Protein AF-A0ABD2R4V3-F1 (afdb_monomer_lite)

Organism: NCBI:txid62892

Sequence (200 aa):
MDILRLDFKSGLEALLKANPIRAIFLGVRIGDPTAVGQEQFSPSSPGWPPFMRVNPILDWSYRDVWAFLLVCKVRYCSLYDQGYTSIGSIHDTVPNALLCIRNDNNSEQKFRPAYLLADGRLERSGRVKRFSAPVCGKLSSVCNGLKIEDLNSNNMLTTSIIAVGDEILNRGGYFGILTNMPLHIHKVWHSRGQVGVCVM

pLDDT: mean 70.71, std 27.34, range [25.25, 98.19]

Structure (mmCIF, N/CA/C/O backbone):
data_AF-A0ABD2R4V3-F1
#
_entry.id   AF-A0ABD2R4V3-F1
#
loop_
_atom_site.group_PDB
_atom_site.id
_atom_site.type_symbol
_atom_site.label_atom_id
_atom_site.label_alt_id
_atom_site.label_comp_id
_atom_site.label_asym_id
_atom_site.label_entity_id
_atom_site.label_seq_id
_atom_site.pdbx_PDB_ins_code
_atom_site.Cartn_x
_atom_site.Cartn_y
_atom_site.Cartn_z
_atom_site.occupancy
_atom_site.B_iso_or_equiv
_atom_site.auth_seq_id
_atom_site.auth_comp_id
_atom_site.auth_asym_id
_atom_site.auth_at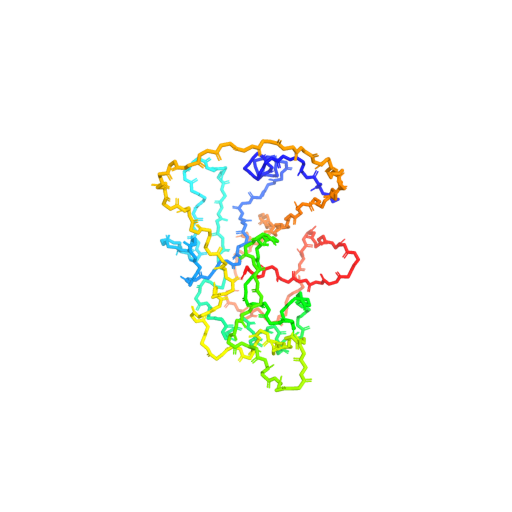om_id
_atom_site.pdbx_PDB_model_num
ATOM 1 N N . MET A 1 1 ? -19.107 13.181 1.761 1.00 45.84 1 MET A N 1
ATOM 2 C CA . MET A 1 1 ? -17.690 12.804 1.798 1.00 45.84 1 MET A CA 1
ATOM 3 C C . MET A 1 1 ? -17.201 13.545 3.002 1.00 45.84 1 MET A C 1
ATOM 5 O O . MET A 1 1 ? -17.263 14.769 2.969 1.00 45.84 1 MET A O 1
ATOM 9 N N . ASP A 1 2 ? -16.860 12.845 4.075 1.00 53.41 2 ASP A N 1
ATOM 10 C CA . ASP A 1 2 ? -16.468 13.532 5.301 1.00 53.41 2 ASP A CA 1
ATOM 11 C C . ASP A 1 2 ? -14.987 13.866 5.176 1.00 53.41 2 ASP A C 1
ATOM 13 O O . ASP A 1 2 ? -14.115 13.012 5.318 1.00 53.41 2 ASP A O 1
ATOM 17 N N . ILE A 1 3 ? -14.706 15.108 4.787 1.00 63.41 3 ILE A N 1
ATOM 18 C CA . ILE A 1 3 ? -13.341 15.619 4.715 1.00 63.41 3 ILE A CA 1
ATOM 19 C C . ILE A 1 3 ? -12.990 16.123 6.110 1.00 63.41 3 ILE A C 1
ATOM 21 O O . ILE A 1 3 ? -13.366 17.229 6.499 1.00 63.41 3 ILE A O 1
ATOM 25 N N . LEU A 1 4 ? -12.271 15.300 6.866 1.00 65.00 4 LEU A N 1
ATOM 26 C CA . LEU A 1 4 ? -11.752 15.684 8.172 1.00 65.00 4 LEU A CA 1
ATOM 27 C C . LEU A 1 4 ? -10.465 16.486 7.975 1.00 65.00 4 LEU A C 1
ATOM 29 O O . LEU A 1 4 ? -9.458 15.963 7.509 1.00 65.00 4 LEU A O 1
ATOM 33 N N . ARG A 1 5 ? -10.504 17.776 8.323 1.00 77.31 5 ARG A N 1
ATOM 34 C CA . ARG A 1 5 ? -9.351 18.694 8.264 1.00 77.31 5 ARG A CA 1
ATOM 35 C C . ARG A 1 5 ? -8.543 18.692 9.567 1.00 77.31 5 ARG A C 1
ATOM 37 O O . ARG A 1 5 ? -8.135 19.743 10.049 1.00 77.31 5 ARG A O 1
ATOM 44 N N . LEU A 1 6 ? -8.386 17.519 10.165 1.00 78.94 6 LEU A N 1
ATOM 45 C CA . LEU A 1 6 ? -7.649 17.311 11.410 1.00 78.94 6 LEU A CA 1
ATOM 46 C C . LEU A 1 6 ? -6.356 16.546 11.116 1.00 78.94 6 LEU A C 1
ATOM 48 O O . LEU A 1 6 ? -6.215 15.954 10.043 1.00 78.94 6 LEU A O 1
ATOM 52 N N . ASP A 1 7 ? -5.422 16.529 12.068 1.00 86.75 7 ASP A N 1
ATOM 53 C CA . ASP A 1 7 ? -4.325 15.566 12.010 1.00 86.75 7 ASP A CA 1
ATOM 54 C C . ASP A 1 7 ? -4.881 14.134 12.026 1.00 86.75 7 ASP A C 1
ATOM 56 O O . ASP A 1 7 ? -6.017 13.885 12.438 1.00 86.75 7 ASP A O 1
ATOM 60 N N . PHE A 1 8 ? -4.085 13.176 11.557 1.00 82.44 8 PHE A N 1
ATOM 61 C CA . PHE A 1 8 ? -4.568 11.818 11.329 1.00 82.44 8 PHE A CA 1
ATOM 62 C C . PHE A 1 8 ? -5.143 11.156 12.592 1.00 82.44 8 PHE A C 1
ATOM 64 O O . PHE A 1 8 ? -6.155 10.461 12.500 1.00 82.44 8 PHE A O 1
ATOM 71 N N . LYS A 1 9 ? -4.556 11.403 13.771 1.00 87.12 9 LYS A N 1
ATOM 72 C CA . LYS A 1 9 ? -5.049 10.826 15.025 1.00 87.12 9 LYS A CA 1
ATOM 73 C C . LYS A 1 9 ? -6.374 11.467 15.428 1.00 87.12 9 LYS A C 1
ATOM 75 O O . LYS A 1 9 ? -7.349 10.744 15.620 1.00 87.12 9 LYS A O 1
ATOM 80 N N . SER A 1 10 ? -6.436 12.796 15.490 1.00 88.50 10 SER A N 1
ATOM 81 C CA . SER A 1 10 ? -7.666 13.514 15.858 1.00 88.50 10 SER A CA 1
ATOM 82 C C . SER A 1 10 ? -8.801 13.264 14.857 1.00 88.50 10 SER A C 1
ATOM 84 O O . SER A 1 10 ? -9.965 13.135 15.235 1.00 88.50 10 SER A O 1
ATOM 86 N N . GLY A 1 11 ? -8.475 13.143 13.568 1.00 88.56 11 GLY A N 1
ATOM 87 C CA . GLY A 1 11 ? -9.420 12.759 12.521 1.00 88.56 11 GLY A CA 1
ATOM 88 C C . GLY A 1 11 ? -9.962 11.347 12.728 1.00 88.56 11 GLY A C 1
ATOM 89 O O . GLY A 1 11 ? -11.171 11.134 12.664 1.00 88.56 11 GLY A O 1
ATOM 90 N N . LEU A 1 12 ? -9.095 10.383 13.041 1.00 87.19 12 LEU A N 1
ATOM 91 C CA . LEU A 1 12 ? -9.525 9.020 13.338 1.00 87.19 12 LEU A CA 1
ATOM 92 C C . LEU A 1 12 ? -10.404 8.958 14.595 1.00 87.19 12 LEU A C 1
ATOM 94 O O . LEU A 1 12 ? -11.433 8.288 14.588 1.00 87.19 12 LEU A O 1
ATOM 98 N N . GLU A 1 13 ? -10.049 9.693 15.649 1.00 90.44 13 GLU A N 1
ATOM 99 C CA . GLU A 1 13 ? -10.867 9.819 16.862 1.00 90.44 13 GLU A CA 1
ATOM 100 C C . GLU A 1 13 ? -12.257 10.391 16.550 1.00 90.44 13 GLU A C 1
ATOM 102 O O . GLU A 1 13 ? -13.268 9.834 16.981 1.00 90.44 13 GLU A O 1
ATOM 107 N N . ALA A 1 14 ? -12.329 11.460 15.750 1.00 88.81 14 ALA A N 1
ATOM 108 C CA . ALA A 1 14 ? -13.594 12.050 15.321 1.00 88.81 14 ALA A CA 1
ATOM 109 C C . ALA A 1 14 ? -14.438 11.067 14.490 1.00 88.81 14 ALA A C 1
ATOM 111 O O . ALA A 1 14 ? -15.646 10.958 14.712 1.00 88.81 14 ALA A O 1
ATOM 112 N N . LEU A 1 15 ? -13.810 10.316 13.578 1.00 86.50 15 LEU A N 1
ATOM 113 C CA . LEU A 1 15 ? -14.473 9.313 12.743 1.00 86.50 15 LEU A CA 1
ATOM 114 C C . LEU A 1 15 ? -15.098 8.192 13.585 1.00 86.50 15 LEU A C 1
ATOM 116 O O . LEU A 1 15 ? -16.262 7.847 13.373 1.00 86.50 15 LEU A O 1
ATOM 120 N N . LEU A 1 16 ? -14.338 7.652 14.541 1.00 86.94 16 LEU A N 1
ATOM 121 C CA . LEU A 1 16 ? -14.775 6.576 15.435 1.00 86.94 16 LEU A CA 1
ATOM 122 C C . LEU A 1 16 ? -15.813 7.050 16.458 1.00 86.94 16 LEU A C 1
ATOM 124 O O . LEU A 1 16 ? -16.652 6.269 16.890 1.00 86.94 16 LEU A O 1
ATOM 128 N N . LYS A 1 17 ? -15.796 8.330 16.842 1.00 88.44 17 LYS A N 1
ATOM 129 C CA . LYS A 1 17 ? -16.836 8.909 17.703 1.00 88.44 17 LYS A CA 1
ATOM 130 C C . LYS A 1 17 ? -18.151 9.120 16.953 1.00 88.44 17 LYS A C 1
ATOM 132 O O . LYS A 1 17 ? -19.219 8.958 17.534 1.00 88.44 17 LYS A O 1
ATOM 137 N N . ALA A 1 18 ? -18.077 9.510 15.682 1.00 88.81 18 ALA A N 1
ATOM 138 C CA . ALA A 1 18 ? -19.249 9.799 14.861 1.00 88.81 18 ALA A CA 1
ATOM 139 C C . ALA A 1 18 ? -19.946 8.540 14.317 1.00 88.81 18 ALA A C 1
ATOM 141 O O . ALA A 1 18 ? -21.102 8.618 13.909 1.00 88.81 18 ALA A O 1
ATOM 142 N N . ASN A 1 19 ? -19.262 7.392 14.293 1.00 83.25 19 ASN A N 1
ATOM 143 C CA . ASN A 1 19 ? -19.757 6.163 13.675 1.00 83.25 19 ASN A CA 1
ATOM 144 C C . ASN A 1 19 ? -19.468 4.947 14.568 1.00 83.25 19 ASN A C 1
ATOM 146 O O . ASN A 1 19 ? -18.391 4.883 15.154 1.00 83.25 19 ASN A O 1
ATOM 150 N N . PRO A 1 20 ? -20.348 3.931 14.622 1.00 85.06 20 PRO A N 1
ATOM 151 C CA . PRO A 1 20 ? -20.142 2.714 15.413 1.00 85.06 20 PRO A CA 1
ATOM 152 C C . PRO A 1 20 ? -19.151 1.742 14.738 1.00 85.06 20 PRO A C 1
ATOM 154 O O . PRO A 1 20 ? -19.457 0.581 14.486 1.00 85.06 20 PRO A O 1
ATOM 157 N N . ILE A 1 21 ? -17.958 2.222 14.397 1.00 87.06 21 ILE A N 1
ATOM 158 C CA . ILE A 1 21 ? -16.917 1.431 13.736 1.00 87.06 21 ILE A CA 1
ATOM 159 C C . ILE A 1 21 ? -16.209 0.573 14.785 1.00 87.06 21 ILE A C 1
ATOM 161 O O . ILE A 1 21 ? -15.670 1.092 15.763 1.00 87.06 21 ILE A O 1
ATOM 165 N N . ARG A 1 22 ? -16.168 -0.744 14.562 1.00 87.06 22 ARG A N 1
ATOM 166 C CA . ARG A 1 22 ? -15.442 -1.690 15.430 1.00 87.06 22 ARG A CA 1
ATOM 167 C C . ARG A 1 22 ? -14.110 -2.127 14.849 1.00 87.06 22 ARG A C 1
ATOM 169 O O . ARG A 1 22 ? -13.174 -2.394 15.602 1.00 87.06 22 ARG A O 1
ATOM 176 N N . ALA A 1 23 ? -14.032 -2.201 13.525 1.00 89.38 23 ALA A N 1
ATOM 177 C CA . ALA A 1 23 ? -12.878 -2.720 12.818 1.00 89.38 23 ALA A CA 1
ATOM 178 C C . ALA A 1 23 ? -12.523 -1.856 11.605 1.00 89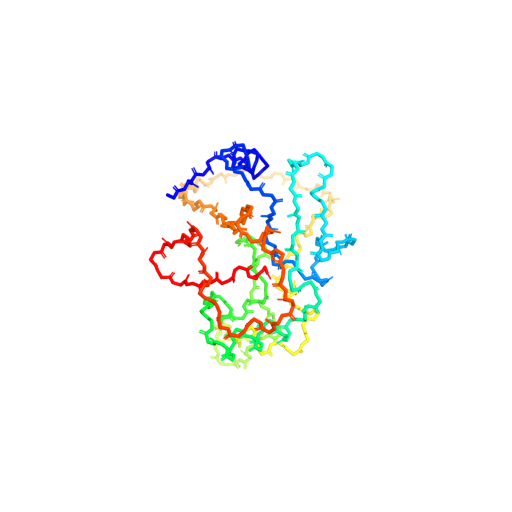.38 23 ALA A C 1
ATOM 180 O O . ALA A 1 23 ? -13.392 -1.302 10.925 1.00 89.38 23 ALA A O 1
ATOM 181 N N . ILE A 1 24 ? -11.225 -1.772 11.331 1.00 89.12 24 ILE A N 1
ATOM 182 C CA . ILE A 1 24 ? -10.664 -1.078 10.177 1.00 89.12 24 ILE A CA 1
ATOM 183 C C . ILE A 1 24 ? -9.771 -2.053 9.419 1.00 89.12 24 ILE A C 1
ATOM 185 O O . ILE A 1 24 ? -8.861 -2.654 9.997 1.00 89.12 24 ILE A O 1
ATOM 189 N N . PHE A 1 25 ? -10.024 -2.179 8.117 1.00 90.62 25 PHE A N 1
ATOM 190 C CA . PHE A 1 25 ? -9.182 -2.959 7.219 1.00 90.62 25 PHE A CA 1
ATOM 191 C C . PHE A 1 25 ? -7.958 -2.143 6.820 1.00 90.62 25 PHE A C 1
ATOM 193 O O . PHE A 1 25 ? -8.082 -1.002 6.372 1.00 90.62 25 PHE A O 1
ATOM 200 N N . LEU A 1 26 ? -6.779 -2.738 6.964 1.00 88.88 26 LEU A N 1
ATOM 201 C CA . LEU A 1 26 ? -5.506 -2.125 6.618 1.00 88.88 26 LEU A CA 1
ATOM 202 C C . LEU A 1 26 ? -4.785 -2.984 5.578 1.00 88.88 26 LEU A C 1
ATOM 204 O O . LEU A 1 26 ? -4.724 -4.206 5.684 1.00 88.88 26 LEU A O 1
ATOM 208 N N . GLY A 1 27 ? -4.217 -2.325 4.571 1.00 89.25 27 GLY A N 1
ATOM 209 C CA . GLY A 1 27 ? -3.442 -2.965 3.507 1.00 89.25 27 GLY A CA 1
ATOM 210 C C . GLY A 1 27 ? -1.971 -3.186 3.864 1.00 89.25 27 GLY A C 1
ATOM 211 O O . GLY A 1 27 ? -1.129 -3.033 2.988 1.00 89.25 27 GLY A O 1
ATOM 212 N N . VAL A 1 28 ? -1.655 -3.459 5.135 1.00 91.25 28 VAL A N 1
ATOM 213 C CA . VAL A 1 28 ? -0.277 -3.703 5.596 1.00 91.25 28 VAL A CA 1
ATOM 214 C C . VAL A 1 28 ? 0.120 -5.148 5.295 1.00 91.25 28 VAL A C 1
ATOM 216 O O . VAL A 1 28 ? -0.661 -6.069 5.537 1.00 91.25 28 VAL A O 1
ATOM 219 N N . ARG A 1 29 ? 1.346 -5.343 4.808 1.00 94.62 29 ARG A N 1
ATOM 220 C CA . ARG A 1 29 ? 1.978 -6.646 4.553 1.00 94.62 29 ARG A CA 1
ATOM 221 C C . ARG A 1 29 ? 3.177 -6.843 5.471 1.00 94.62 29 ARG A C 1
ATOM 223 O O . ARG A 1 29 ? 3.796 -5.878 5.901 1.00 94.62 29 ARG A O 1
ATOM 230 N N . ILE A 1 30 ? 3.576 -8.085 5.726 1.00 91.62 30 ILE A N 1
ATOM 231 C CA . ILE A 1 30 ? 4.664 -8.423 6.660 1.00 91.62 30 ILE A CA 1
ATOM 232 C C . ILE A 1 30 ? 6.026 -7.832 6.259 1.00 91.62 30 ILE A C 1
ATOM 234 O O . ILE A 1 30 ? 6.891 -7.634 7.107 1.00 91.62 30 ILE A O 1
ATOM 238 N N . GLY A 1 31 ? 6.211 -7.521 4.972 1.00 86.56 31 GLY A N 1
ATOM 239 C CA . GLY A 1 31 ? 7.401 -6.839 4.458 1.00 86.56 31 GLY A CA 1
ATOM 240 C C . GLY A 1 31 ? 7.435 -5.326 4.710 1.00 86.56 31 GLY A C 1
ATOM 241 O O . GLY A 1 31 ? 8.457 -4.695 4.436 1.00 86.56 31 GLY A O 1
ATOM 242 N N . ASP A 1 32 ? 6.352 -4.728 5.215 1.00 90.94 32 ASP A N 1
ATOM 243 C CA . ASP A 1 32 ? 6.276 -3.288 5.443 1.00 90.94 32 ASP A CA 1
ATOM 244 C C . ASP A 1 32 ? 6.993 -2.866 6.735 1.00 90.94 32 ASP A C 1
ATOM 246 O O . ASP A 1 32 ? 6.919 -3.564 7.750 1.00 90.94 32 ASP A O 1
ATOM 250 N N . PRO A 1 33 ? 7.612 -1.666 6.774 1.00 87.75 33 PRO A N 1
ATOM 251 C CA . PRO A 1 33 ? 8.308 -1.179 7.969 1.00 87.75 33 PRO A CA 1
ATOM 252 C C . PRO A 1 33 ? 7.440 -1.112 9.233 1.00 87.75 33 PRO A C 1
ATOM 254 O O . PRO A 1 33 ? 7.958 -1.190 10.342 1.00 87.75 33 PRO A O 1
ATOM 257 N N . THR A 1 34 ? 6.126 -0.936 9.077 1.00 84.38 34 THR A N 1
ATOM 258 C CA . THR A 1 34 ? 5.169 -0.789 10.183 1.00 84.38 34 THR A CA 1
ATOM 259 C C . THR A 1 34 ? 4.541 -2.112 10.620 1.00 84.38 34 THR A C 1
ATOM 261 O O . THR A 1 34 ? 3.801 -2.122 11.602 1.00 84.38 34 THR A O 1
ATOM 264 N N . ALA A 1 35 ? 4.813 -3.218 9.923 1.00 86.00 35 ALA A N 1
ATOM 265 C CA . ALA A 1 35 ? 4.182 -4.514 10.169 1.00 86.00 35 ALA A CA 1
ATOM 266 C C . ALA A 1 35 ? 4.823 -5.316 11.308 1.00 86.00 35 ALA A C 1
ATOM 268 O O . ALA A 1 35 ? 4.276 -6.336 11.722 1.00 86.00 35 ALA A O 1
ATOM 269 N N . VAL A 1 36 ? 5.976 -4.876 11.824 1.00 85.81 36 VAL A N 1
ATOM 270 C CA . VAL A 1 36 ? 6.706 -5.585 12.882 1.00 85.81 36 VAL A CA 1
ATOM 271 C C . VAL A 1 36 ? 5.804 -5.783 14.104 1.00 85.81 36 VAL A C 1
ATOM 273 O O . VAL A 1 36 ? 5.336 -4.818 14.705 1.00 85.81 36 VAL A O 1
ATOM 276 N N . GLY A 1 37 ? 5.568 -7.047 14.464 1.00 85.31 37 GLY A N 1
ATOM 277 C CA . GLY A 1 37 ? 4.718 -7.427 15.595 1.00 85.31 37 GLY A CA 1
ATOM 278 C C . GLY A 1 37 ? 3.213 -7.277 15.351 1.00 85.31 37 GLY A C 1
ATOM 279 O O . GLY A 1 37 ? 2.442 -7.392 16.301 1.00 85.31 37 GLY A O 1
ATOM 280 N N . GLN A 1 38 ? 2.775 -7.006 14.117 1.00 89.44 38 GLN A N 1
ATOM 281 C CA . GLN A 1 38 ? 1.356 -7.034 13.775 1.00 89.44 38 GLN A CA 1
ATOM 282 C C . GLN A 1 38 ? 0.885 -8.456 13.470 1.00 89.44 38 GLN A C 1
ATOM 284 O O . GLN A 1 38 ? 1.573 -9.232 12.813 1.00 89.44 38 GLN A O 1
ATOM 289 N N . GLU A 1 39 ? -0.335 -8.754 13.905 1.00 93.62 39 GLU A N 1
ATOM 290 C CA . GLU A 1 39 ? -1.070 -9.971 13.562 1.00 93.62 39 GLU A CA 1
ATOM 291 C C . GLU A 1 39 ? -2.196 -9.655 12.569 1.00 93.62 39 GLU A C 1
ATOM 293 O O . GLU A 1 39 ? -2.511 -8.487 12.299 1.00 93.62 39 GLU A O 1
ATOM 298 N N . GLN A 1 40 ? -2.831 -10.699 12.029 1.00 93.50 40 GLN A N 1
ATOM 299 C CA . GLN A 1 40 ? -3.962 -10.553 11.108 1.00 93.50 40 GLN A CA 1
ATOM 300 C C . GLN A 1 40 ? -5.131 -9.794 11.753 1.00 93.50 40 GLN A C 1
ATOM 302 O O . GLN A 1 40 ? -5.806 -9.012 11.083 1.00 93.50 40 GLN A O 1
ATOM 307 N N . PHE A 1 41 ? -5.312 -9.973 13.063 1.00 93.81 41 PHE A N 1
ATOM 308 C CA . PHE A 1 41 ? -6.225 -9.208 13.902 1.00 93.81 41 PHE A CA 1
ATOM 309 C C . PHE A 1 41 ? -5.441 -8.658 15.083 1.00 93.81 41 PHE A C 1
ATOM 311 O O . PHE A 1 41 ? -4.819 -9.417 15.816 1.00 93.81 41 PHE A O 1
ATOM 318 N N . SER A 1 42 ? -5.441 -7.343 15.281 1.00 90.94 42 SER A N 1
ATOM 319 C CA . SER A 1 42 ? -4.775 -6.755 16.446 1.00 90.94 42 SER A CA 1
ATOM 320 C C . SER A 1 42 ? -5.485 -5.493 16.926 1.00 90.94 42 SER A C 1
ATOM 322 O O . SER A 1 42 ? -5.986 -4.725 16.104 1.00 90.94 42 SER A O 1
ATOM 324 N N . PRO A 1 43 ? -5.535 -5.227 18.242 1.00 92.19 43 PRO A N 1
ATOM 325 C CA . PRO A 1 43 ? -6.073 -3.969 18.743 1.00 92.19 43 PRO A CA 1
ATOM 326 C C . PRO A 1 43 ? -5.209 -2.794 18.274 1.00 92.19 43 PRO A C 1
ATOM 328 O O . PRO A 1 43 ? -4.007 -2.947 18.040 1.00 92.19 43 PRO A O 1
ATOM 331 N N . SER A 1 44 ? -5.800 -1.606 18.168 1.00 90.69 44 SER A N 1
ATOM 332 C CA . SER A 1 44 ? -5.041 -0.372 17.969 1.00 90.69 44 SER A CA 1
ATOM 333 C C . SER A 1 44 ? -3.953 -0.188 19.041 1.00 90.69 44 SER A C 1
ATOM 335 O O . SER A 1 44 ? -4.030 -0.715 20.151 1.00 90.69 44 SER A O 1
ATOM 337 N N . SER A 1 45 ? -2.878 0.519 18.683 1.00 88.75 45 SER A N 1
ATOM 338 C CA . SER A 1 45 ? -1.718 0.670 19.568 1.00 88.75 45 SER A CA 1
ATOM 339 C C . SER A 1 45 ? -2.043 1.582 20.760 1.00 88.75 45 SER A C 1
ATOM 341 O O . SER A 1 45 ? -2.878 2.478 20.621 1.00 88.75 45 SER A O 1
ATOM 343 N N . PRO A 1 46 ? -1.356 1.436 21.909 1.00 90.81 46 PRO A N 1
ATOM 344 C CA . PRO A 1 46 ? -1.534 2.340 23.042 1.00 90.81 46 PRO A CA 1
ATOM 345 C C . PRO A 1 46 ? -1.435 3.815 22.630 1.00 90.81 46 PRO A C 1
ATOM 347 O O . PRO A 1 46 ? -0.546 4.205 21.872 1.00 90.81 46 PRO A O 1
ATOM 350 N N . GLY A 1 47 ? -2.372 4.635 23.109 1.00 91.00 47 GLY A N 1
ATOM 351 C CA . GLY A 1 47 ? -2.456 6.054 22.756 1.00 91.00 47 GLY A CA 1
ATOM 352 C C . GLY A 1 47 ? -3.203 6.364 21.453 1.00 91.00 47 GLY A C 1
ATOM 353 O O . GLY A 1 47 ? -3.318 7.542 21.119 1.00 91.00 47 GLY A O 1
ATOM 354 N N . TRP A 1 48 ? -3.726 5.362 20.741 1.00 91.12 48 TRP A N 1
ATOM 355 C CA . TRP A 1 48 ? -4.690 5.528 19.645 1.00 91.12 48 TRP A CA 1
ATOM 356 C C . TRP A 1 48 ? -6.118 5.250 20.127 1.00 91.12 48 TRP A C 1
ATOM 358 O O . TRP A 1 48 ? -6.289 4.524 21.110 1.00 91.12 48 TRP A O 1
ATOM 368 N N . PRO A 1 49 ? -7.156 5.782 19.453 1.00 90.31 49 PRO A N 1
ATOM 369 C CA . PRO A 1 49 ? -8.526 5.389 19.758 1.00 90.31 49 PRO A CA 1
ATOM 370 C C . PRO A 1 49 ? -8.712 3.872 19.602 1.00 90.31 49 PRO A C 1
ATOM 372 O O . PRO A 1 49 ? -8.049 3.261 18.757 1.00 90.31 49 PRO A O 1
ATOM 375 N N . PRO A 1 50 ? -9.597 3.245 20.393 1.00 89.88 50 PRO A N 1
ATOM 376 C CA . PRO A 1 50 ? -9.797 1.802 20.364 1.00 89.88 50 PRO A CA 1
ATOM 377 C C . PRO A 1 50 ? -10.536 1.369 19.092 1.00 89.88 50 PRO A C 1
ATOM 379 O O . PRO A 1 50 ? -11.653 1.808 18.832 1.00 89.88 50 PRO A O 1
ATOM 382 N N . PHE A 1 51 ? -9.922 0.476 18.319 1.00 89.56 51 PHE A N 1
ATOM 383 C CA . PHE A 1 51 ? -10.548 -0.259 17.215 1.00 89.56 51 PHE A CA 1
ATOM 384 C C . PHE A 1 51 ? -9.740 -1.532 16.920 1.00 89.56 51 PHE A C 1
ATOM 386 O O . PHE A 1 51 ? -8.579 -1.644 17.319 1.00 89.56 51 PHE A O 1
ATOM 393 N N . MET A 1 52 ? -10.340 -2.489 16.212 1.00 93.00 52 MET A N 1
ATOM 394 C CA . MET A 1 52 ? -9.644 -3.676 15.712 1.00 93.00 52 MET A CA 1
ATOM 395 C C . MET A 1 52 ? -8.989 -3.380 14.357 1.00 93.00 52 MET A C 1
ATOM 397 O O . MET A 1 52 ? -9.673 -3.000 13.406 1.00 93.00 52 MET A O 1
ATOM 401 N N . ARG A 1 53 ? -7.677 -3.588 14.236 1.00 93.25 53 ARG A N 1
ATOM 402 C CA . ARG A 1 53 ? -6.990 -3.662 12.942 1.00 93.25 53 ARG A CA 1
ATOM 403 C C . ARG A 1 53 ? -7.222 -5.035 12.331 1.00 93.25 53 ARG A C 1
ATOM 405 O O . ARG A 1 53 ? -7.006 -6.042 13.001 1.00 93.25 53 ARG A O 1
ATOM 412 N N . VAL A 1 54 ? -7.614 -5.058 11.063 1.00 92.31 54 VAL A N 1
ATOM 413 C CA . VAL A 1 54 ? -7.754 -6.278 10.264 1.00 92.31 54 VAL A CA 1
ATOM 414 C C . VAL A 1 54 ? -6.810 -6.179 9.069 1.00 92.31 54 VAL A C 1
ATOM 416 O O . VAL A 1 54 ? -6.982 -5.302 8.225 1.00 92.31 54 VAL A O 1
ATOM 419 N N . ASN A 1 55 ? -5.821 -7.068 8.994 1.00 93.31 55 ASN A N 1
ATOM 420 C CA . ASN A 1 55 ? -4.780 -7.095 7.963 1.00 93.31 55 ASN A CA 1
ATOM 421 C C . ASN A 1 55 ? -4.987 -8.311 7.032 1.00 93.31 55 ASN A C 1
ATOM 423 O O . ASN A 1 55 ? -4.299 -9.320 7.179 1.00 93.31 55 ASN A O 1
ATOM 427 N N . PRO A 1 56 ? -5.951 -8.279 6.091 1.00 92.69 56 PRO A N 1
ATOM 428 C CA . PRO A 1 56 ? -6.346 -9.457 5.309 1.00 92.69 56 PRO A CA 1
ATOM 429 C C . PRO A 1 56 ? -5.270 -9.959 4.338 1.00 92.69 56 PRO A C 1
ATOM 431 O O . PRO A 1 56 ? -5.370 -11.088 3.876 1.00 92.69 56 PRO A O 1
ATOM 434 N N . ILE A 1 57 ? -4.276 -9.124 4.027 1.00 94.62 57 ILE A N 1
ATOM 435 C CA . ILE A 1 57 ? -3.181 -9.430 3.098 1.00 94.62 57 ILE A CA 1
ATOM 436 C C . ILE A 1 57 ? -1.821 -9.473 3.805 1.00 94.62 57 ILE A C 1
ATOM 438 O O . ILE A 1 57 ? -0.794 -9.269 3.167 1.00 94.62 57 ILE A O 1
ATOM 442 N N . LEU A 1 58 ? -1.793 -9.680 5.128 1.00 94.75 58 LEU A N 1
ATOM 443 C CA . LEU A 1 58 ? -0.563 -9.574 5.920 1.00 94.75 58 LEU A CA 1
ATOM 444 C C . LEU A 1 58 ? 0.559 -10.487 5.402 1.00 94.75 58 LEU A C 1
ATOM 446 O O . LEU A 1 58 ? 1.722 -10.099 5.408 1.00 94.75 58 LEU A O 1
ATOM 450 N N . ASP A 1 59 ? 0.217 -11.677 4.929 1.00 95.38 59 ASP A N 1
ATOM 451 C CA . ASP A 1 59 ? 1.130 -12.694 4.407 1.00 95.38 59 ASP A CA 1
ATOM 452 C C . ASP A 1 59 ? 1.410 -12.571 2.898 1.00 95.38 59 ASP A C 1
ATOM 454 O O . ASP A 1 59 ? 2.222 -13.325 2.362 1.00 95.38 59 ASP A O 1
ATOM 458 N N . TRP A 1 60 ? 0.793 -11.609 2.204 1.00 96.50 60 TRP A N 1
ATOM 459 C CA . TRP A 1 60 ? 0.984 -11.438 0.765 1.00 96.50 60 TRP A CA 1
ATOM 460 C C . TRP A 1 60 ? 2.367 -10.881 0.439 1.00 96.50 60 TRP A C 1
ATOM 462 O O . TRP A 1 60 ? 2.831 -9.880 0.996 1.00 96.50 60 TRP A O 1
ATOM 472 N N . SER A 1 61 ? 3.006 -11.476 -0.562 1.00 95.69 61 SER A N 1
ATOM 473 C CA . SER A 1 61 ? 4.216 -10.935 -1.166 1.00 95.69 61 SER A CA 1
ATOM 474 C C . SER A 1 61 ? 3.897 -9.830 -2.179 1.00 95.69 61 SER A C 1
ATOM 476 O O . SER A 1 61 ? 2.767 -9.666 -2.641 1.00 95.69 61 SER A O 1
ATOM 478 N N . TYR A 1 62 ? 4.931 -9.092 -2.594 1.00 96.56 62 TYR A N 1
ATOM 479 C CA . TYR A 1 62 ? 4.839 -8.144 -3.712 1.00 96.56 62 TYR A CA 1
ATOM 480 C C . TYR A 1 62 ? 4.252 -8.790 -4.977 1.00 96.56 62 TYR A C 1
ATOM 482 O O . TYR A 1 62 ? 3.446 -8.193 -5.689 1.00 96.56 62 TYR A O 1
ATOM 490 N N . ARG A 1 63 ? 4.638 -10.043 -5.245 1.00 96.69 63 ARG A N 1
ATOM 491 C CA . ARG A 1 63 ? 4.168 -10.797 -6.406 1.00 96.69 63 ARG A CA 1
ATOM 492 C C . ARG A 1 63 ? 2.684 -11.134 -6.296 1.00 96.69 63 ARG A C 1
ATOM 494 O O . ARG A 1 63 ? 1.994 -11.042 -7.306 1.00 96.69 63 ARG A O 1
ATOM 501 N N . ASP A 1 64 ? 2.202 -11.485 -5.105 1.00 97.44 64 ASP A N 1
ATOM 502 C CA . ASP A 1 64 ? 0.790 -11.823 -4.879 1.00 97.44 64 ASP A CA 1
ATOM 503 C C . ASP A 1 64 ? -0.108 -10.603 -5.103 1.00 97.44 64 ASP A C 1
ATOM 505 O O . ASP A 1 64 ? -1.122 -10.701 -5.796 1.00 97.44 64 ASP A O 1
ATOM 509 N N . VAL A 1 65 ? 0.325 -9.427 -4.627 1.00 96.56 65 VAL A N 1
ATOM 510 C CA . VAL A 1 65 ? -0.352 -8.147 -4.891 1.00 96.56 65 VAL A CA 1
ATOM 511 C C . VAL A 1 65 ? -0.492 -7.908 -6.393 1.00 96.56 65 VAL A C 1
ATOM 513 O O . VAL A 1 65 ? -1.603 -7.699 -6.882 1.00 96.56 65 VAL A O 1
ATOM 516 N N . TRP A 1 66 ? 0.608 -7.968 -7.150 1.00 97.62 66 TRP A N 1
ATOM 517 C CA . TRP A 1 66 ? 0.555 -7.719 -8.594 1.00 97.62 66 TRP A CA 1
ATOM 518 C C . TRP A 1 66 ? -0.217 -8.785 -9.359 1.00 97.62 66 TRP A C 1
ATOM 520 O O . TRP A 1 66 ? -0.963 -8.445 -10.275 1.00 97.62 66 TRP A O 1
ATOM 530 N N . ALA A 1 67 ? -0.088 -10.057 -8.977 1.00 97.31 67 ALA A N 1
ATOM 531 C CA . ALA A 1 67 ? -0.864 -11.134 -9.574 1.00 97.31 67 ALA A CA 1
ATOM 532 C C . ALA A 1 67 ? -2.366 -10.869 -9.414 1.00 97.31 67 ALA A C 1
ATOM 534 O O . ALA A 1 67 ? -3.096 -10.909 -10.402 1.00 97.31 67 ALA A O 1
ATOM 535 N N . PHE A 1 68 ? -2.814 -10.510 -8.209 1.00 96.50 68 PHE A N 1
ATOM 536 C CA . PHE A 1 68 ? -4.206 -10.156 -7.954 1.00 96.50 68 PHE A CA 1
ATOM 537 C C . PHE A 1 68 ? -4.655 -8.940 -8.771 1.00 96.50 68 PHE A C 1
ATOM 539 O O . PHE A 1 68 ? -5.657 -9.020 -9.482 1.00 96.50 68 PHE A O 1
ATOM 546 N N . LEU A 1 69 ? -3.905 -7.832 -8.723 1.00 95.44 69 LEU A N 1
ATOM 547 C CA . LEU A 1 69 ? -4.267 -6.604 -9.438 1.00 95.44 69 LEU A CA 1
ATOM 548 C C . LEU A 1 69 ? -4.416 -6.845 -10.948 1.00 95.44 69 LEU A C 1
ATOM 550 O O . LEU A 1 69 ? -5.390 -6.388 -11.548 1.00 95.44 69 LEU A O 1
ATOM 554 N N . LEU A 1 70 ? -3.493 -7.596 -11.556 1.00 95.50 70 LEU A N 1
ATOM 555 C CA . LEU A 1 70 ? -3.495 -7.870 -12.994 1.00 95.50 70 LEU A CA 1
ATOM 556 C C . LEU A 1 70 ? -4.566 -8.895 -13.396 1.00 95.50 70 LEU A C 1
ATOM 558 O O . LEU A 1 70 ? -5.319 -8.645 -14.339 1.00 95.50 70 LEU A O 1
ATOM 562 N N . VAL A 1 71 ? -4.673 -10.024 -12.684 1.00 97.00 71 VAL A N 1
ATOM 563 C CA . VAL A 1 71 ? -5.647 -11.089 -12.995 1.00 97.00 71 VAL A CA 1
ATOM 564 C C . VAL A 1 71 ? -7.075 -10.584 -12.822 1.00 97.00 71 VAL A C 1
ATOM 566 O O . VAL A 1 71 ? -7.920 -10.796 -13.693 1.00 97.00 71 VAL A O 1
ATOM 569 N N . CYS A 1 72 ? -7.340 -9.861 -11.734 1.00 95.94 72 CYS A N 1
ATOM 570 C CA . CYS A 1 72 ? -8.657 -9.298 -11.453 1.00 95.94 72 CYS A CA 1
ATOM 571 C C . CYS A 1 72 ? -8.910 -7.968 -12.179 1.00 95.94 72 CYS A C 1
ATOM 573 O O . CYS A 1 72 ? -9.990 -7.398 -12.027 1.00 95.94 72 CYS A O 1
ATOM 575 N N . LYS A 1 73 ? -7.948 -7.474 -12.976 1.00 94.62 73 LYS A N 1
ATOM 576 C CA . LYS A 1 73 ? -8.035 -6.209 -13.729 1.00 94.62 73 LYS A CA 1
ATOM 577 C C . LYS A 1 73 ? -8.445 -5.028 -12.841 1.00 94.62 73 LYS A C 1
ATOM 579 O O . LYS A 1 73 ? -9.236 -4.167 -13.237 1.00 94.62 73 LYS A O 1
ATOM 584 N N . VAL A 1 74 ? -7.920 -5.000 -11.619 1.00 92.19 74 VAL A N 1
ATOM 585 C CA . VAL A 1 74 ? -8.146 -3.914 -10.666 1.00 92.19 74 VAL A CA 1
ATOM 586 C C . VAL A 1 74 ? -7.392 -2.687 -11.165 1.00 92.19 74 VAL A C 1
ATOM 588 O O . VAL A 1 74 ? -6.221 -2.773 -11.531 1.00 92.19 74 VAL A O 1
ATOM 591 N N . ARG A 1 75 ? -8.055 -1.527 -11.187 1.00 93.56 75 ARG A N 1
ATOM 592 C CA . ARG A 1 75 ? -7.378 -0.279 -11.555 1.00 93.56 75 ARG A CA 1
ATOM 593 C C . ARG A 1 75 ? -6.374 0.092 -10.466 1.00 93.56 75 ARG A C 1
ATOM 595 O O . ARG A 1 75 ? -6.694 0.044 -9.282 1.00 93.56 75 ARG A O 1
ATOM 602 N N . TYR A 1 76 ? -5.177 0.487 -10.875 1.00 92.56 76 TYR A N 1
ATOM 603 C CA . TYR A 1 76 ? -4.104 0.912 -9.982 1.00 92.56 76 TYR A CA 1
ATOM 604 C C . TYR A 1 76 ? -3.538 2.267 -10.431 1.00 92.56 76 TYR A C 1
ATOM 606 O O . TYR A 1 76 ? -3.814 2.736 -11.535 1.00 92.56 76 TYR A O 1
ATOM 614 N N . CYS A 1 77 ? -2.779 2.922 -9.549 1.00 94.38 77 CYS A N 1
ATOM 615 C CA . CYS A 1 77 ? -2.202 4.241 -9.811 1.00 94.38 77 CYS A CA 1
ATOM 616 C C . CYS A 1 77 ? -1.218 4.206 -10.994 1.00 94.38 77 CYS A C 1
ATOM 618 O O . CYS A 1 77 ? -0.280 3.413 -10.993 1.00 94.38 77 CYS A O 1
ATOM 620 N N . SER A 1 78 ? -1.358 5.121 -11.956 1.00 96.19 78 SER A N 1
ATOM 621 C CA . SER A 1 78 ? -0.512 5.168 -13.162 1.00 96.19 78 SER A CA 1
ATOM 622 C C . SER A 1 78 ? 0.972 5.442 -12.892 1.00 96.19 78 SER A C 1
ATOM 624 O O . SER A 1 78 ? 1.799 5.253 -13.780 1.00 96.19 78 SER A O 1
ATOM 626 N N . LEU A 1 79 ? 1.343 5.886 -11.685 1.00 96.12 79 LEU A N 1
ATOM 627 C CA . LEU A 1 79 ? 2.752 5.988 -11.287 1.00 96.12 79 LEU A CA 1
ATOM 628 C C . LEU A 1 79 ? 3.433 4.613 -11.278 1.00 96.12 79 LEU A C 1
ATOM 630 O O . LEU A 1 79 ? 4.616 4.513 -11.594 1.00 96.12 79 LEU A O 1
ATOM 634 N N . TYR A 1 80 ? 2.691 3.540 -11.000 1.00 97.75 80 TYR A N 1
ATOM 635 C CA . TYR A 1 80 ? 3.236 2.189 -11.073 1.00 97.75 80 TYR A CA 1
ATOM 636 C C . TYR A 1 80 ? 3.652 1.809 -12.501 1.00 97.75 80 TYR A C 1
ATOM 638 O O . TYR A 1 80 ? 4.649 1.114 -12.674 1.00 97.75 80 TYR A O 1
ATOM 646 N N . ASP A 1 81 ? 2.981 2.326 -13.535 1.00 97.38 81 ASP A N 1
ATOM 647 C CA . ASP A 1 81 ? 3.402 2.113 -14.928 1.00 97.38 81 ASP A CA 1
ATOM 648 C C . ASP A 1 81 ? 4.697 2.867 -15.275 1.00 97.38 81 ASP A C 1
ATOM 650 O O . ASP A 1 81 ? 5.404 2.502 -16.211 1.00 97.38 81 ASP A O 1
ATOM 654 N N . GLN A 1 82 ? 5.040 3.889 -14.486 1.00 96.25 82 GLN A N 1
ATOM 655 C CA . GLN A 1 82 ? 6.224 4.741 -14.645 1.00 96.25 82 GLN A CA 1
ATOM 656 C C . GLN A 1 82 ? 7.413 4.268 -13.787 1.00 96.25 82 GLN A C 1
ATOM 658 O O . GLN A 1 82 ? 8.370 5.010 -13.577 1.00 96.25 82 GLN A O 1
ATOM 663 N N . GLY A 1 83 ? 7.358 3.039 -13.268 1.00 96.94 83 GLY A N 1
ATOM 664 C CA . GLY A 1 83 ? 8.455 2.414 -12.526 1.00 96.94 83 GLY A CA 1
ATOM 665 C C . GLY A 1 83 ? 8.539 2.773 -11.046 1.00 96.94 83 GLY A C 1
ATOM 666 O O . GLY A 1 83 ? 9.490 2.368 -10.379 1.00 96.94 83 GLY A O 1
ATOM 667 N N . TYR A 1 84 ? 7.562 3.490 -10.491 1.00 97.38 84 TYR A N 1
ATOM 668 C CA . TYR A 1 84 ? 7.444 3.630 -9.040 1.00 97.38 84 TYR A CA 1
ATOM 669 C C . TYR A 1 84 ? 7.011 2.296 -8.441 1.00 97.38 84 TYR A C 1
ATOM 671 O O . TYR A 1 84 ? 6.006 1.751 -8.867 1.00 97.38 84 TYR A O 1
ATOM 679 N N . THR A 1 85 ? 7.740 1.760 -7.461 1.00 97.38 85 THR A N 1
ATOM 680 C CA . THR A 1 85 ? 7.419 0.448 -6.859 1.00 97.38 85 THR A CA 1
ATOM 681 C C . THR A 1 85 ? 6.866 0.538 -5.440 1.00 97.38 85 THR A C 1
ATOM 683 O O . THR A 1 85 ? 6.265 -0.423 -4.991 1.00 97.38 85 THR A O 1
ATOM 686 N N . SER A 1 86 ? 7.002 1.687 -4.768 1.00 95.31 86 SER A N 1
ATOM 687 C CA . SER A 1 86 ? 6.244 2.036 -3.555 1.00 95.31 86 SER A CA 1
ATOM 688 C C . SER A 1 86 ? 6.021 3.551 -3.538 1.00 95.31 86 SER A C 1
ATOM 690 O O . SER A 1 86 ? 6.967 4.289 -3.828 1.00 95.31 86 SER A O 1
ATOM 692 N N . ILE A 1 87 ? 4.824 4.022 -3.184 1.00 92.81 87 ILE A N 1
ATOM 693 C CA . ILE A 1 87 ? 4.437 5.443 -3.282 1.00 92.81 87 ILE A CA 1
ATOM 694 C C . ILE A 1 87 ? 4.344 6.071 -1.892 1.00 92.81 87 ILE A C 1
ATOM 696 O O . ILE A 1 87 ? 3.796 5.491 -0.962 1.00 92.81 87 ILE A O 1
ATOM 700 N N . GLY A 1 88 ? 4.930 7.248 -1.684 1.00 89.88 88 GLY A N 1
ATOM 701 C CA . GLY A 1 88 ? 4.727 7.998 -0.437 1.00 89.88 88 GLY A CA 1
ATOM 702 C C . GLY A 1 88 ? 4.894 9.481 -0.675 1.00 89.88 88 GLY A C 1
ATOM 703 O O . GLY A 1 88 ? 4.141 10.029 -1.471 1.00 89.88 88 GLY A O 1
ATOM 704 N N . SER A 1 89 ? 5.828 10.149 0.005 1.00 89.06 89 SER A N 1
ATOM 705 C CA . SER A 1 89 ? 5.943 11.598 -0.150 1.00 89.06 89 SER A CA 1
ATOM 706 C C . SER A 1 89 ? 6.521 11.973 -1.512 1.00 89.06 89 SER A C 1
ATOM 708 O O . SER A 1 89 ? 7.457 11.346 -2.010 1.00 89.06 89 SER A O 1
ATOM 710 N N . ILE A 1 90 ? 6.028 13.075 -2.077 1.00 90.75 90 ILE A N 1
ATOM 711 C CA . ILE A 1 90 ? 6.579 13.674 -3.300 1.00 90.75 90 ILE A CA 1
ATOM 712 C C . ILE A 1 90 ? 8.059 14.072 -3.153 1.00 90.75 90 ILE A C 1
ATOM 714 O O . ILE A 1 90 ? 8.741 14.286 -4.148 1.00 90.75 90 ILE A O 1
ATOM 718 N N . HIS A 1 91 ? 8.562 14.180 -1.920 1.00 91.44 91 HIS A N 1
ATOM 719 C CA . HIS A 1 91 ? 9.934 14.601 -1.631 1.00 91.44 91 HIS A CA 1
ATOM 720 C C . HIS A 1 91 ? 10.929 13.446 -1.476 1.00 91.44 91 HIS A C 1
ATOM 722 O O . HIS A 1 91 ? 12.132 13.701 -1.436 1.00 91.44 91 HIS A O 1
ATOM 728 N N . ASP A 1 92 ? 10.453 12.209 -1.321 1.00 91.25 92 ASP A N 1
ATOM 729 C CA . ASP A 1 92 ? 11.298 11.047 -1.007 1.00 91.25 92 ASP A CA 1
ATOM 730 C C . ASP A 1 92 ? 11.046 9.831 -1.902 1.00 91.25 92 ASP A C 1
ATOM 732 O O . ASP A 1 92 ? 11.692 8.795 -1.728 1.00 91.25 92 ASP A O 1
ATOM 736 N N . THR A 1 93 ? 10.128 9.956 -2.859 1.00 94.50 93 THR A N 1
ATOM 737 C CA . THR A 1 93 ? 9.731 8.871 -3.749 1.00 94.50 93 THR A CA 1
ATOM 738 C C . THR A 1 93 ? 10.242 9.137 -5.160 1.00 94.50 93 THR A C 1
ATOM 740 O O . THR A 1 93 ? 9.858 10.121 -5.791 1.00 94.50 93 THR A O 1
ATOM 743 N N . VAL A 1 94 ? 11.060 8.227 -5.682 1.00 95.62 94 VAL A N 1
ATOM 744 C CA . VAL A 1 94 ? 11.534 8.217 -7.075 1.00 95.62 94 VAL A CA 1
ATOM 745 C C . VAL A 1 94 ? 11.244 6.860 -7.736 1.00 95.62 94 VAL A C 1
ATOM 747 O O . VAL A 1 94 ? 11.012 5.878 -7.019 1.00 95.62 94 VAL A O 1
ATOM 750 N N . PRO A 1 95 ? 11.253 6.764 -9.081 1.00 96.69 95 PRO A N 1
ATOM 751 C CA . PRO A 1 95 ? 11.164 5.481 -9.770 1.00 96.69 95 PRO A CA 1
ATOM 752 C C . PRO A 1 95 ? 12.269 4.516 -9.327 1.00 96.69 95 PRO A C 1
ATOM 754 O O . PRO A 1 95 ? 13.387 4.917 -8.992 1.00 96.69 95 PRO A O 1
ATOM 757 N N . ASN A 1 96 ? 11.973 3.220 -9.339 1.00 97.00 96 ASN A N 1
ATOM 758 C CA . ASN A 1 96 ? 12.938 2.195 -8.981 1.00 97.00 96 ASN A CA 1
ATOM 759 C C . ASN A 1 96 ? 14.006 2.067 -10.075 1.00 97.00 96 ASN A C 1
ATOM 761 O O . ASN A 1 96 ? 13.706 1.695 -11.210 1.00 97.00 96 ASN A O 1
ATOM 765 N N . ALA A 1 97 ? 15.268 2.328 -9.728 1.00 95.81 97 ALA A N 1
ATOM 766 C CA . ALA A 1 97 ? 16.385 2.301 -10.674 1.00 95.81 97 ALA A CA 1
ATOM 767 C C . ALA A 1 97 ? 16.562 0.945 -11.386 1.00 95.81 97 ALA A C 1
ATOM 769 O O . ALA A 1 97 ? 17.049 0.907 -12.514 1.00 95.81 97 ALA A O 1
ATOM 770 N N . LEU A 1 98 ? 16.125 -0.161 -10.771 1.00 96.44 98 LEU A N 1
ATOM 771 C CA . LEU A 1 98 ? 16.181 -1.505 -11.363 1.00 96.44 98 LEU A CA 1
ATOM 772 C C . LEU A 1 98 ? 15.217 -1.690 -12.542 1.00 96.44 98 LEU A C 1
ATOM 774 O O . LEU A 1 98 ? 15.347 -2.647 -13.301 1.00 96.44 98 LEU A O 1
ATOM 778 N N . LEU A 1 99 ? 14.260 -0.777 -12.702 1.00 96.94 99 LEU A N 1
ATOM 779 C CA . LEU A 1 99 ? 13.313 -0.756 -13.812 1.00 96.94 99 LEU A CA 1
ATOM 780 C C . LEU A 1 99 ? 13.745 0.193 -14.936 1.00 96.94 99 LEU A C 1
ATOM 782 O O . LEU A 1 99 ? 13.038 0.290 -15.937 1.00 96.94 99 LEU A O 1
ATOM 786 N N . CYS A 1 100 ? 14.879 0.886 -14.798 1.00 95.06 100 CYS A N 1
ATOM 787 C CA . CYS A 1 100 ? 15.369 1.827 -15.800 1.00 95.06 100 CYS A CA 1
ATOM 788 C C . CYS A 1 100 ? 15.761 1.113 -17.106 1.00 95.06 100 CYS A C 1
ATOM 790 O O . CYS A 1 100 ? 16.491 0.120 -17.106 1.00 95.06 100 CYS A O 1
ATOM 792 N N . ILE A 1 101 ? 15.287 1.646 -18.229 1.00 91.69 101 ILE A N 1
ATOM 793 C CA . ILE A 1 101 ? 15.605 1.208 -19.586 1.00 91.69 101 ILE A CA 1
ATOM 794 C C . ILE A 1 101 ? 16.772 2.066 -20.071 1.00 91.69 101 ILE A C 1
ATOM 796 O O . ILE A 1 101 ? 16.607 3.254 -20.350 1.00 91.69 101 ILE A O 1
ATOM 800 N N . ARG A 1 102 ? 17.964 1.470 -20.164 1.00 82.25 102 ARG A N 1
ATOM 801 C CA . ARG A 1 102 ? 19.137 2.151 -20.722 1.00 82.25 102 ARG A CA 1
ATOM 802 C C . ARG A 1 102 ? 18.969 2.283 -22.233 1.00 82.25 102 ARG A C 1
ATOM 804 O O . ARG A 1 102 ? 18.938 1.275 -22.929 1.00 82.25 102 ARG A O 1
ATOM 811 N N . ASN A 1 103 ? 18.872 3.518 -22.714 1.00 74.12 103 ASN A N 1
ATOM 812 C CA . ASN A 1 103 ? 18.968 3.846 -24.130 1.00 74.12 103 ASN A CA 1
ATOM 813 C C . ASN A 1 103 ? 20.207 4.717 -24.321 1.00 74.12 103 ASN A C 1
ATOM 815 O O . ASN A 1 103 ? 20.254 5.824 -23.794 1.00 74.12 103 ASN A O 1
ATOM 819 N N . ASP A 1 104 ? 21.177 4.246 -25.099 1.00 68.56 104 ASP A N 1
ATOM 820 C CA . ASP A 1 104 ? 22.454 4.948 -25.302 1.00 68.56 104 ASP A CA 1
ATOM 821 C C . ASP A 1 104 ? 22.305 6.294 -26.042 1.00 68.56 104 ASP A C 1
ATOM 823 O O . ASP A 1 104 ? 23.213 7.119 -26.025 1.00 68.56 104 ASP A O 1
ATOM 827 N N . ASN A 1 105 ? 21.138 6.547 -26.647 1.00 69.19 105 ASN A N 1
ATOM 828 C CA . ASN A 1 105 ? 20.901 7.674 -27.553 1.00 69.19 105 ASN A CA 1
ATOM 829 C C . ASN A 1 105 ? 19.853 8.692 -27.068 1.00 69.19 105 ASN A C 1
ATOM 831 O O . ASN A 1 105 ? 19.509 9.593 -27.830 1.00 69.19 105 ASN A O 1
ATOM 835 N N . ASN A 1 106 ? 19.300 8.563 -25.855 1.00 60.91 106 ASN A N 1
ATOM 836 C CA . ASN A 1 106 ? 18.280 9.499 -25.371 1.00 60.91 106 ASN A CA 1
ATOM 837 C C . ASN A 1 106 ? 18.534 9.914 -23.917 1.00 60.91 106 ASN A C 1
ATOM 839 O O . ASN A 1 106 ? 18.742 9.065 -23.055 1.00 60.91 106 ASN A O 1
ATOM 843 N N . SER A 1 107 ? 18.498 11.219 -23.645 1.00 66.38 107 SER A N 1
ATOM 844 C CA . SER A 1 107 ? 18.716 11.793 -22.309 1.00 66.38 107 SER A CA 1
ATOM 845 C C . SER A 1 107 ? 17.557 11.525 -21.339 1.00 66.38 107 SER A C 1
ATOM 847 O O . SER A 1 107 ? 17.720 11.676 -20.128 1.00 66.38 107 SER A O 1
ATOM 849 N N . GLU A 1 108 ? 16.396 11.103 -21.848 1.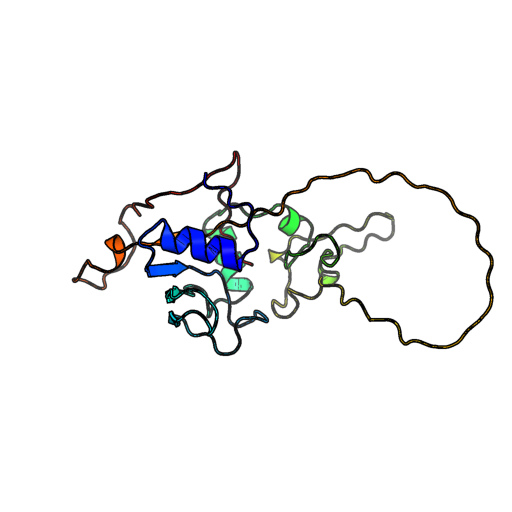00 78.75 108 GLU A N 1
ATOM 850 C CA . GLU A 1 108 ? 15.227 10.771 -21.036 1.00 78.75 108 GLU A CA 1
ATOM 851 C C . GLU A 1 108 ? 15.262 9.325 -20.522 1.00 78.75 108 GLU A C 1
ATOM 853 O O . GLU A 1 108 ? 15.213 8.358 -21.290 1.00 78.75 108 GLU A O 1
ATOM 858 N N . GLN A 1 109 ? 15.276 9.179 -19.194 1.00 83.31 109 GLN A N 1
ATOM 859 C CA . GLN A 1 109 ? 15.155 7.883 -18.529 1.00 83.31 109 GLN A CA 1
ATOM 860 C C . GLN A 1 109 ? 13.722 7.355 -18.663 1.00 83.31 109 GLN A C 1
ATOM 862 O O . GLN A 1 109 ? 12.773 7.966 -18.173 1.00 83.31 109 GLN A O 1
ATOM 867 N N . LYS A 1 110 ? 13.565 6.192 -19.302 1.00 92.38 110 LYS A N 1
ATOM 868 C CA . LYS A 1 110 ? 12.298 5.448 -19.343 1.00 92.38 110 LYS A CA 1
ATOM 869 C C . LYS A 1 110 ? 12.350 4.293 -18.356 1.00 92.38 110 LYS A C 1
ATOM 871 O O . LYS A 1 110 ? 13.399 3.680 -18.184 1.00 92.38 110 LYS A O 1
ATOM 876 N N . PHE A 1 111 ? 11.216 3.965 -17.750 1.00 96.25 111 PHE A N 1
ATOM 877 C CA . PHE A 1 111 ? 11.123 2.888 -16.771 1.00 96.25 111 PHE A CA 1
ATOM 878 C C . PHE A 1 111 ? 10.108 1.837 -17.204 1.00 96.25 111 PHE A C 1
ATOM 880 O O . PHE A 1 111 ? 9.110 2.134 -17.857 1.00 96.25 111 PHE A O 1
ATOM 887 N N . ARG A 1 112 ? 10.385 0.589 -16.835 1.00 97.44 112 ARG A N 1
ATOM 888 C CA . ARG A 1 112 ? 9.437 -0.520 -16.911 1.00 97.44 112 ARG A CA 1
ATOM 889 C C . ARG A 1 112 ? 8.384 -0.375 -15.802 1.00 97.44 112 ARG A C 1
ATOM 891 O O . ARG A 1 112 ? 8.706 0.160 -14.743 1.00 97.44 112 ARG A O 1
ATOM 898 N N . PRO A 1 113 ? 7.158 -0.883 -16.003 1.00 98.06 113 PRO A N 1
ATOM 899 C CA . PRO A 1 113 ? 6.130 -0.880 -14.969 1.00 98.06 113 PRO A CA 1
ATOM 900 C C . PRO A 1 113 ? 6.537 -1.700 -13.736 1.00 98.06 113 PRO A C 1
ATOM 902 O O . PRO A 1 113 ? 7.301 -2.664 -13.829 1.00 98.06 113 PRO A O 1
ATOM 905 N N . ALA A 1 114 ? 5.978 -1.332 -12.584 1.00 98.19 114 ALA A N 1
ATOM 906 C CA . ALA A 1 114 ? 6.311 -1.854 -11.262 1.00 98.19 114 ALA A CA 1
ATOM 907 C C . ALA A 1 114 ? 6.211 -3.381 -11.166 1.00 98.19 114 ALA A C 1
ATOM 909 O O . ALA A 1 114 ? 7.129 -4.021 -10.662 1.00 98.19 114 ALA A O 1
ATOM 910 N N . TYR A 1 115 ? 5.164 -3.982 -11.743 1.00 97.88 115 TYR A N 1
ATOM 911 C CA . TYR A 1 115 ? 4.961 -5.437 -11.744 1.00 97.88 115 TYR A CA 1
ATOM 912 C C . TYR A 1 115 ? 6.078 -6.239 -12.444 1.00 97.88 115 TYR A C 1
ATOM 914 O O . TYR A 1 115 ? 6.078 -7.466 -12.381 1.00 97.88 115 TYR A O 1
ATOM 922 N N . LEU A 1 116 ? 7.025 -5.577 -13.121 1.00 98.00 116 LEU A N 1
ATOM 923 C CA . LEU A 1 116 ? 8.215 -6.198 -13.711 1.00 98.00 116 LEU A CA 1
ATOM 924 C C . LEU A 1 116 ? 9.440 -6.177 -12.783 1.00 98.00 116 LEU A C 1
ATOM 926 O O . LEU A 1 116 ? 10.505 -6.648 -13.187 1.00 98.00 116 LEU A O 1
ATOM 930 N N . LEU A 1 117 ? 9.320 -5.658 -11.556 1.00 98.06 117 LEU A N 1
ATOM 931 C CA . LEU A 1 117 ? 10.374 -5.750 -10.549 1.00 98.06 117 LEU A CA 1
ATOM 932 C C . LEU A 1 117 ? 10.550 -7.216 -10.132 1.00 98.06 117 LEU A C 1
ATOM 934 O O . LEU A 1 117 ? 9.641 -7.831 -9.579 1.00 98.06 117 LEU A O 1
ATOM 938 N N . ALA A 1 118 ? 11.734 -7.769 -10.396 1.00 96.44 118 ALA A N 1
ATOM 939 C CA . ALA A 1 118 ? 12.008 -9.189 -10.180 1.00 96.44 118 ALA A CA 1
ATOM 940 C C . ALA A 1 118 ? 12.066 -9.578 -8.693 1.00 96.44 118 ALA A C 1
ATOM 942 O O . ALA A 1 118 ? 11.545 -10.622 -8.308 1.00 96.44 118 ALA A O 1
ATOM 943 N N . ASP A 1 119 ? 12.698 -8.744 -7.861 1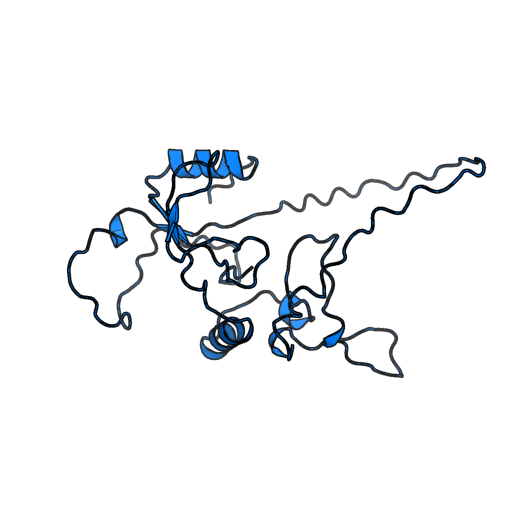.00 96.56 119 ASP A N 1
ATOM 944 C CA . ASP A 1 119 ? 12.828 -8.981 -6.423 1.00 96.56 119 ASP A CA 1
ATOM 945 C C . ASP A 1 119 ? 11.955 -7.999 -5.637 1.00 96.56 119 ASP A C 1
ATOM 947 O O . ASP A 1 119 ? 12.296 -6.825 -5.480 1.00 96.56 119 ASP A O 1
ATOM 951 N N . GLY A 1 120 ? 10.838 -8.500 -5.105 1.00 94.69 120 GLY A N 1
ATOM 952 C CA . GLY A 1 120 ? 9.909 -7.720 -4.287 1.00 94.69 120 GLY A CA 1
ATOM 953 C C . GLY A 1 120 ? 10.529 -7.146 -3.010 1.00 94.69 120 GLY A C 1
ATOM 954 O O . GLY A 1 120 ? 10.027 -6.165 -2.476 1.00 94.69 120 GLY A O 1
ATOM 955 N N . ARG A 1 121 ? 11.664 -7.670 -2.528 1.00 94.19 121 ARG A N 1
ATOM 956 C CA . ARG A 1 121 ? 12.373 -7.089 -1.370 1.00 94.19 121 ARG A CA 1
ATOM 957 C C . ARG A 1 121 ? 12.959 -5.708 -1.681 1.00 94.19 121 ARG A C 1
ATOM 959 O O . ARG A 1 121 ? 13.256 -4.944 -0.767 1.00 94.19 121 ARG A O 1
ATOM 966 N N . LEU A 1 122 ? 13.109 -5.381 -2.965 1.00 96.38 122 LEU A N 1
ATOM 967 C CA . LEU A 1 122 ? 13.626 -4.107 -3.472 1.00 96.38 122 LEU A CA 1
ATOM 968 C C . LEU A 1 122 ? 12.500 -3.124 -3.822 1.00 96.38 122 LEU A C 1
ATOM 970 O O . LEU A 1 122 ? 12.743 -2.077 -4.421 1.00 96.38 122 LEU A O 1
ATOM 974 N N . GLU A 1 123 ? 11.262 -3.428 -3.429 1.00 95.94 123 GLU A N 1
ATOM 975 C CA . GLU A 1 123 ? 10.083 -2.587 -3.647 1.00 95.94 123 GLU A CA 1
ATOM 976 C C . GLU A 1 123 ? 10.289 -1.144 -3.158 1.00 95.94 123 GLU A C 1
ATOM 978 O O . GLU A 1 123 ? 9.873 -0.186 -3.810 1.00 95.94 123 GLU A O 1
ATOM 983 N N . ARG A 1 124 ? 10.996 -0.964 -2.038 1.00 95.31 124 ARG A N 1
ATOM 984 C CA . ARG A 1 124 ? 11.242 0.351 -1.425 1.00 95.31 124 ARG A CA 1
ATOM 985 C C . ARG A 1 124 ? 12.587 0.972 -1.818 1.00 95.31 124 ARG A C 1
ATOM 987 O O . ARG A 1 124 ? 12.978 1.976 -1.231 1.00 95.31 124 ARG A O 1
ATOM 994 N N . SER A 1 125 ? 13.294 0.433 -2.813 1.00 95.38 125 SER A N 1
ATOM 995 C CA . SER A 1 125 ? 14.581 0.987 -3.273 1.00 95.38 125 SER A CA 1
ATOM 996 C C . SER A 1 125 ? 14.457 2.367 -3.932 1.00 95.38 125 SER A C 1
ATOM 998 O O . SER A 1 125 ? 15.443 3.091 -4.004 1.00 95.38 125 SER A O 1
ATOM 1000 N N . GLY A 1 126 ? 13.250 2.766 -4.349 1.00 94.62 126 GLY A N 1
ATOM 1001 C CA . GLY A 1 126 ? 12.938 4.131 -4.796 1.00 94.62 126 GLY A CA 1
ATOM 1002 C C . GLY A 1 126 ? 12.733 5.149 -3.662 1.00 94.62 126 GLY A C 1
ATOM 1003 O O . GLY A 1 126 ? 12.292 6.265 -3.922 1.00 94.62 126 GLY A O 1
ATOM 1004 N N . ARG A 1 127 ? 12.994 4.784 -2.397 1.00 91.56 127 ARG A N 1
ATOM 1005 C CA . ARG A 1 127 ? 12.910 5.697 -1.246 1.00 91.56 127 ARG A CA 1
ATOM 1006 C C . ARG A 1 127 ? 14.254 6.354 -0.982 1.00 91.56 127 ARG A C 1
ATOM 1008 O O . ARG A 1 127 ? 15.179 5.709 -0.486 1.00 91.56 127 ARG A O 1
ATOM 1015 N N . VAL A 1 128 ? 14.358 7.648 -1.263 1.00 84.31 128 VAL A N 1
ATOM 1016 C CA . VAL A 1 128 ? 15.584 8.404 -0.993 1.00 84.31 128 VAL A CA 1
ATOM 1017 C C . VAL A 1 128 ? 15.677 8.670 0.506 1.00 84.31 128 VAL A C 1
ATOM 1019 O O . VAL A 1 128 ? 14.867 9.397 1.078 1.00 84.31 128 VAL A O 1
ATOM 1022 N N . LYS A 1 129 ? 16.687 8.102 1.170 1.00 65.00 129 LYS A N 1
ATOM 1023 C CA . LYS A 1 129 ? 17.015 8.501 2.542 1.00 65.00 129 LYS A CA 1
ATOM 1024 C C . LYS A 1 129 ? 17.669 9.877 2.483 1.00 65.00 129 LYS A C 1
ATOM 1026 O O . LYS A 1 129 ? 18.720 10.028 1.863 1.00 65.00 129 LYS A O 1
ATOM 1031 N N . ARG A 1 130 ? 17.089 10.878 3.152 1.00 54.38 130 ARG A N 1
ATOM 1032 C CA . ARG A 1 130 ? 17.844 12.097 3.458 1.00 54.38 130 ARG A CA 1
ATOM 1033 C C . ARG A 1 130 ? 18.974 11.697 4.397 1.00 54.38 130 ARG A C 1
ATOM 1035 O O . ARG A 1 130 ? 18.735 11.440 5.572 1.00 54.38 130 ARG A O 1
ATOM 1042 N N . PHE A 1 131 ? 20.195 11.622 3.884 1.00 40.91 131 PHE A N 1
ATOM 1043 C CA . PHE A 1 131 ? 21.358 11.671 4.752 1.00 40.91 131 PHE A CA 1
ATOM 1044 C C . PHE A 1 131 ? 21.342 13.063 5.384 1.00 40.91 131 PHE A C 1
ATOM 1046 O O . PHE A 1 131 ? 21.521 14.062 4.688 1.00 40.91 131 PHE A O 1
ATOM 1053 N N . SER A 1 132 ? 21.059 13.155 6.684 1.00 38.69 132 SER A N 1
ATOM 1054 C CA . SER A 1 132 ? 21.451 14.333 7.451 1.00 38.69 132 SER A CA 1
ATOM 1055 C C . SER A 1 132 ? 22.956 14.475 7.253 1.00 38.69 132 SER A C 1
ATOM 1057 O O . SER A 1 132 ? 23.713 13.607 7.690 1.00 38.69 132 SER A O 1
ATOM 1059 N N . ALA A 1 133 ? 23.366 15.498 6.503 1.00 35.16 133 ALA A N 1
ATOM 1060 C CA . ALA A 1 133 ? 24.769 15.757 6.226 1.00 35.16 133 ALA A CA 1
ATOM 1061 C C . ALA A 1 133 ? 25.553 15.795 7.553 1.00 35.16 133 ALA A C 1
ATOM 1063 O O . ALA A 1 133 ? 25.048 16.360 8.530 1.00 35.16 133 ALA A O 1
ATOM 1064 N N . PRO A 1 134 ? 26.765 15.215 7.626 1.00 35.06 134 PRO A N 1
ATOM 1065 C CA . PRO A 1 134 ? 27.609 15.405 8.789 1.00 35.06 134 PRO A CA 1
ATOM 1066 C C . PRO A 1 134 ? 27.952 16.892 8.882 1.00 35.06 134 PRO A C 1
ATOM 1068 O O . PRO A 1 134 ? 28.440 17.488 7.921 1.00 35.06 134 PRO A O 1
ATOM 1071 N N . VAL A 1 135 ? 27.692 17.492 10.043 1.00 38.50 135 VAL A N 1
ATOM 1072 C CA . VAL A 1 135 ? 28.201 18.821 10.384 1.00 38.50 135 VAL A CA 1
ATOM 1073 C C . VAL A 1 135 ? 29.725 18.750 10.343 1.00 38.50 135 VAL A C 1
ATOM 1075 O O . VAL A 1 135 ? 30.344 18.126 11.202 1.00 38.50 135 VAL A O 1
ATOM 1078 N N . CYS A 1 136 ? 30.338 19.398 9.357 1.00 31.25 136 CYS A N 1
ATOM 1079 C CA . CYS A 1 136 ? 31.764 19.684 9.376 1.00 31.25 136 CYS A CA 1
ATOM 1080 C C . CYS A 1 136 ? 32.023 21.110 8.875 1.00 31.25 136 CYS A C 1
ATOM 1082 O O . CYS A 1 136 ? 31.817 21.412 7.706 1.00 31.25 136 CYS A O 1
ATOM 1084 N N . GLY A 1 137 ? 32.460 21.960 9.810 1.00 31.34 137 GLY A N 1
ATOM 1085 C CA . GLY A 1 137 ? 33.521 22.954 9.612 1.00 31.34 137 GLY A CA 1
ATOM 1086 C C . GLY A 1 137 ? 33.295 24.125 8.649 1.00 31.34 137 GLY A C 1
ATOM 1087 O O . GLY A 1 137 ? 33.476 23.997 7.449 1.00 31.34 137 GLY A O 1
ATOM 1088 N N . LYS A 1 138 ? 33.029 25.299 9.239 1.00 32.06 138 LYS A N 1
ATOM 1089 C CA . LYS A 1 138 ? 33.304 26.678 8.768 1.00 32.06 138 LYS A CA 1
ATOM 1090 C C . LYS A 1 138 ? 34.091 26.845 7.446 1.00 32.06 138 LYS A C 1
ATOM 1092 O O . LYS A 1 138 ? 35.278 26.537 7.418 1.00 32.06 138 LYS A O 1
ATOM 1097 N N . LEU A 1 139 ? 33.521 27.621 6.511 1.00 28.36 139 LEU A N 1
ATOM 1098 C CA . LEU A 1 139 ? 34.171 28.834 5.980 1.00 28.36 139 LEU A CA 1
ATOM 1099 C C . LEU A 1 139 ? 33.153 29.864 5.423 1.00 28.36 139 LEU A C 1
ATOM 1101 O O . LEU A 1 139 ? 32.276 29.524 4.642 1.00 28.36 139 LEU A O 1
ATOM 1105 N N . SER A 1 140 ? 33.304 31.099 5.918 1.00 27.88 140 SER A N 1
ATOM 1106 C CA . SER A 1 140 ? 32.912 32.447 5.444 1.00 27.88 140 SER A CA 1
ATOM 1107 C C . SER A 1 140 ? 31.687 32.721 4.545 1.00 27.88 140 SER A C 1
ATOM 1109 O O . SER A 1 140 ? 31.544 32.216 3.439 1.00 27.88 140 SER A O 1
ATOM 1111 N N . SER A 1 141 ? 30.922 33.711 5.020 1.00 29.16 141 SER A N 1
ATOM 1112 C CA . SER A 1 141 ? 29.921 34.577 4.376 1.00 29.16 141 SER A CA 1
ATOM 1113 C C . SER A 1 141 ? 30.174 34.987 2.920 1.00 29.16 141 SER A C 1
ATOM 1115 O O . SER A 1 141 ? 31.301 35.346 2.604 1.00 29.16 141 SER A O 1
ATOM 1117 N N . VAL A 1 142 ? 29.103 35.143 2.127 1.00 25.28 142 VAL A N 1
ATOM 1118 C CA . VAL A 1 142 ? 28.551 36.447 1.680 1.00 25.28 142 VAL A CA 1
ATOM 1119 C C . VAL A 1 142 ? 27.092 36.230 1.250 1.00 25.28 142 VAL A C 1
ATOM 1121 O O . VAL A 1 142 ? 26.780 35.325 0.482 1.00 25.28 142 VAL A O 1
ATOM 1124 N N . CYS A 1 143 ? 26.195 37.061 1.776 1.00 34.12 143 CYS A N 1
ATOM 1125 C CA . CYS A 1 143 ? 24.785 37.122 1.410 1.00 34.12 143 CYS A CA 1
ATOM 1126 C C . CYS A 1 143 ? 24.615 37.915 0.109 1.00 34.12 143 CYS A C 1
ATOM 1128 O O . CYS A 1 143 ? 25.249 38.954 -0.032 1.00 34.12 143 CYS A O 1
ATOM 1130 N N . ASN A 1 144 ? 23.706 37.495 -0.774 1.00 30.92 144 ASN A N 1
ATOM 1131 C CA . ASN A 1 144 ? 22.795 38.404 -1.477 1.00 30.92 144 ASN A CA 1
ATOM 1132 C C . ASN A 1 144 ? 21.620 37.608 -2.055 1.00 30.92 144 ASN A C 1
ATOM 1134 O O . ASN A 1 144 ? 21.799 36.595 -2.726 1.00 30.92 144 ASN A O 1
ATOM 1138 N N . GLY A 1 145 ? 20.412 38.042 -1.696 1.00 28.97 145 GLY A N 1
ATOM 1139 C CA . GLY A 1 145 ? 19.169 37.335 -1.960 1.00 28.97 145 GLY A CA 1
ATOM 1140 C C . GLY A 1 145 ? 18.639 37.507 -3.379 1.00 28.97 145 GLY A C 1
ATOM 1141 O O . GLY A 1 145 ? 18.854 38.528 -4.024 1.00 28.97 145 GLY A O 1
ATOM 1142 N N . LEU A 1 146 ? 17.844 36.527 -3.795 1.00 26.22 146 LEU A N 1
ATOM 1143 C CA . LEU A 1 146 ? 16.814 36.673 -4.813 1.00 26.22 146 LEU A CA 1
ATOM 1144 C C . LEU A 1 146 ? 15.574 35.943 -4.297 1.00 26.22 146 LEU A C 1
ATOM 1146 O O . LEU A 1 146 ? 15.614 34.754 -3.987 1.00 26.22 146 LEU A O 1
ATOM 1150 N N . LYS A 1 147 ? 14.496 36.711 -4.128 1.00 32.38 147 LYS A N 1
ATOM 1151 C CA . LYS A 1 147 ? 13.162 36.224 -3.781 1.00 32.38 147 LYS A CA 1
ATOM 1152 C C . LYS A 1 147 ? 12.688 35.302 -4.904 1.00 32.38 147 LYS A C 1
ATOM 1154 O O . LYS A 1 147 ? 12.671 35.732 -6.054 1.00 32.38 147 LYS A O 1
ATOM 1159 N N . ILE A 1 148 ? 12.287 34.079 -4.575 1.00 32.22 148 ILE A N 1
ATOM 1160 C CA . ILE A 1 148 ? 11.458 33.263 -5.463 1.00 32.22 148 ILE A CA 1
ATOM 1161 C C . ILE A 1 148 ? 10.142 33.046 -4.731 1.00 32.22 148 ILE A C 1
ATOM 1163 O O . ILE A 1 148 ? 10.114 32.584 -3.595 1.00 32.22 148 ILE A O 1
ATOM 1167 N N . GLU A 1 149 ? 9.089 33.515 -5.382 1.00 27.94 149 GLU A N 1
ATOM 1168 C CA . GLU A 1 149 ? 7.715 33.558 -4.917 1.00 27.94 149 GLU A CA 1
ATOM 1169 C C . GLU A 1 149 ? 7.181 32.144 -4.654 1.00 27.94 149 GLU A C 1
ATOM 1171 O O . GLU A 1 149 ? 7.315 31.243 -5.484 1.00 27.94 149 GLU A O 1
ATOM 1176 N N . ASP A 1 150 ? 6.560 31.967 -3.487 1.00 29.80 150 ASP A N 1
ATOM 1177 C CA . ASP A 1 150 ? 5.855 30.751 -3.102 1.00 29.80 150 ASP A CA 1
ATOM 1178 C C . ASP A 1 150 ? 4.627 30.553 -4.003 1.00 29.80 150 ASP A C 1
ATOM 1180 O O . ASP A 1 150 ? 3.537 31.076 -3.752 1.00 29.80 150 ASP A O 1
ATOM 1184 N N . LEU A 1 151 ? 4.783 29.754 -5.059 1.00 33.72 151 LEU A N 1
ATOM 1185 C CA . LEU A 1 151 ? 3.656 29.169 -5.779 1.00 33.72 151 LEU A CA 1
ATOM 1186 C C . LEU A 1 151 ? 3.010 28.111 -4.885 1.00 33.72 151 LEU A C 1
ATOM 1188 O O . LEU A 1 151 ? 3.344 26.926 -4.900 1.00 33.72 151 LEU A O 1
ATOM 1192 N N . ASN A 1 152 ? 2.072 28.612 -4.086 1.00 40.69 152 ASN A N 1
ATOM 1193 C CA . ASN A 1 152 ? 1.157 27.909 -3.206 1.00 40.69 152 ASN A CA 1
ATOM 1194 C C . ASN A 1 152 ? 0.371 26.828 -3.970 1.00 40.69 152 ASN A C 1
ATOM 1196 O O . ASN A 1 152 ? -0.769 27.023 -4.394 1.00 40.69 152 ASN A O 1
ATOM 1200 N N . SER A 1 153 ? 0.990 25.667 -4.158 1.00 38.59 153 SER A N 1
ATOM 1201 C CA . SER A 1 153 ? 0.303 24.456 -4.587 1.00 38.59 153 SER A CA 1
ATOM 1202 C C . SER A 1 153 ? -0.331 23.835 -3.349 1.00 38.59 153 SER A C 1
ATOM 1204 O O . SER A 1 153 ? 0.282 23.017 -2.668 1.00 38.59 153 SER A O 1
ATOM 1206 N N . ASN A 1 154 ? -1.563 24.251 -3.047 1.00 36.88 154 ASN A N 1
ATOM 1207 C CA . ASN A 1 154 ? -2.434 23.635 -2.044 1.00 36.88 154 ASN A CA 1
ATOM 1208 C C . ASN A 1 154 ? -2.798 22.200 -2.467 1.00 36.88 154 ASN A C 1
ATOM 1210 O O . ASN A 1 154 ? -3.941 21.911 -2.820 1.00 36.88 154 ASN A O 1
ATOM 1214 N N . ASN A 1 155 ? -1.827 21.290 -2.470 1.00 39.50 155 ASN A N 1
ATOM 1215 C CA . ASN A 1 155 ? -2.073 19.884 -2.731 1.00 39.50 155 ASN A CA 1
ATOM 1216 C C . ASN A 1 155 ? -2.445 19.223 -1.400 1.00 39.50 155 ASN A C 1
ATOM 1218 O O . ASN A 1 155 ? -1.584 18.842 -0.606 1.00 39.50 155 ASN A O 1
ATOM 1222 N N . MET A 1 156 ? -3.746 19.173 -1.111 1.00 42.34 156 MET A N 1
ATOM 1223 C CA . MET A 1 156 ? -4.251 18.524 0.096 1.00 42.34 156 MET A CA 1
ATOM 1224 C C . MET A 1 156 ? -4.001 17.016 0.010 1.00 42.34 156 MET A C 1
ATOM 1226 O O . MET A 1 156 ? -4.532 16.338 -0.867 1.00 42.34 156 MET A O 1
ATOM 1230 N N . LEU A 1 157 ? -3.220 16.483 0.948 1.00 45.31 157 LEU A N 1
ATOM 1231 C CA . LEU A 1 157 ? -3.024 15.044 1.096 1.00 45.31 157 LEU A CA 1
ATOM 1232 C C . LEU A 1 157 ? -4.311 14.427 1.660 1.00 45.31 157 LEU A C 1
ATOM 1234 O O . LEU A 1 157 ? -4.625 14.588 2.837 1.00 45.31 157 LEU A O 1
ATOM 1238 N N . THR A 1 158 ? -5.083 13.746 0.816 1.00 42.81 158 THR A N 1
ATOM 1239 C CA . THR A 1 158 ? -6.295 13.029 1.232 1.00 42.81 158 THR A CA 1
ATOM 1240 C C . THR A 1 158 ? -5.983 11.555 1.468 1.00 42.81 158 THR A C 1
ATOM 1242 O O . THR A 1 158 ? -5.425 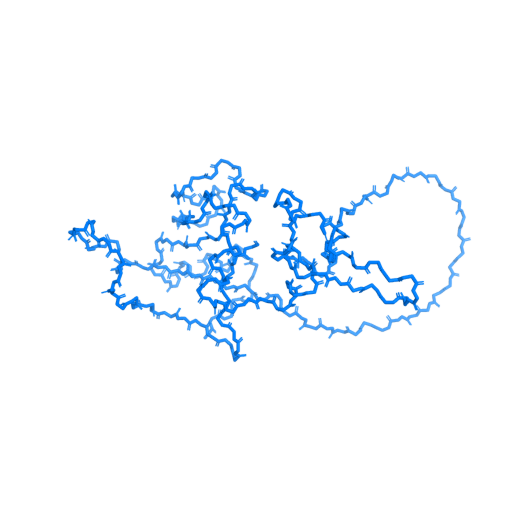10.903 0.589 1.00 42.81 158 THR A O 1
ATOM 1245 N N . THR A 1 159 ? -6.388 11.010 2.616 1.00 43.31 159 THR A N 1
ATOM 1246 C CA . THR A 1 159 ? -6.365 9.563 2.884 1.00 43.31 159 THR A CA 1
ATOM 1247 C C . THR A 1 159 ? -7.786 9.003 2.887 1.00 43.31 159 THR A C 1
ATOM 1249 O O . THR A 1 159 ? -8.736 9.719 3.204 1.00 43.31 159 THR A O 1
ATOM 1252 N N . SER A 1 160 ? -7.943 7.736 2.508 1.00 49.97 160 SER A N 1
ATOM 1253 C CA . SER A 1 160 ? -9.225 7.025 2.512 1.00 49.97 160 SER A CA 1
ATOM 1254 C C . SER A 1 160 ? -9.133 5.819 3.438 1.00 49.97 160 SER A C 1
ATOM 1256 O O . SER A 1 160 ? -8.138 5.100 3.417 1.00 49.97 160 SER A O 1
ATOM 1258 N N . ILE A 1 161 ? -10.173 5.594 4.240 1.00 55.69 161 ILE A N 1
ATOM 1259 C CA . ILE A 1 161 ? -10.263 4.475 5.183 1.00 55.69 161 ILE A CA 1
ATOM 1260 C C . ILE A 1 161 ? -11.522 3.676 4.850 1.00 55.69 161 ILE A C 1
ATOM 1262 O O . ILE A 1 161 ? -12.594 4.256 4.672 1.00 55.69 161 ILE A O 1
ATOM 1266 N N . ILE A 1 162 ? -11.394 2.350 4.782 1.00 62.25 162 ILE A N 1
ATOM 1267 C CA . ILE A 1 162 ? -12.537 1.436 4.709 1.00 62.25 162 ILE A CA 1
ATOM 1268 C C . ILE A 1 162 ? -12.823 0.954 6.130 1.00 62.25 162 ILE A C 1
ATOM 1270 O O . ILE A 1 162 ? -11.992 0.292 6.755 1.00 62.25 162 ILE A O 1
ATOM 1274 N N . ALA A 1 163 ? -14.000 1.306 6.636 1.00 51.56 163 ALA A N 1
ATOM 1275 C CA . ALA A 1 163 ? -14.467 0.930 7.962 1.00 51.56 163 ALA A CA 1
ATOM 1276 C C . ALA A 1 163 ? -15.699 0.027 7.849 1.00 51.56 163 ALA A C 1
ATOM 1278 O O . ALA A 1 163 ? -16.537 0.237 6.970 1.00 51.56 163 ALA A O 1
ATOM 1279 N N . VAL A 1 164 ? -15.796 -0.965 8.733 1.00 55.94 164 VAL A N 1
ATOM 1280 C CA . VAL A 1 164 ? -16.905 -1.929 8.774 1.00 55.94 164 VAL A CA 1
ATOM 1281 C C . VAL A 1 164 ? -17.555 -1.898 10.158 1.00 55.94 164 VAL A C 1
ATOM 1283 O O . VAL A 1 164 ? -16.855 -1.837 11.176 1.00 55.94 164 VAL A O 1
ATOM 1286 N N . GLY A 1 165 ? -18.888 -1.887 10.184 1.00 52.22 165 GLY A N 1
ATOM 1287 C CA . GLY A 1 165 ? -19.698 -1.896 11.398 1.00 52.22 165 GLY A CA 1
ATOM 1288 C C . GLY A 1 165 ? -20.131 -3.304 11.821 1.00 52.22 165 GLY A C 1
ATOM 1289 O O . GLY A 1 165 ? -19.623 -4.323 11.344 1.00 52.22 165 GLY A O 1
ATOM 1290 N N . ASP A 1 166 ? -21.085 -3.360 12.749 1.00 47.53 166 ASP A N 1
ATOM 1291 C CA . ASP A 1 166 ? -21.571 -4.596 13.378 1.00 47.53 166 ASP A CA 1
ATOM 1292 C C . ASP A 1 166 ? -22.323 -5.536 12.401 1.00 47.53 166 ASP A C 1
ATOM 1294 O O . ASP A 1 166 ? -22.613 -6.689 12.731 1.00 47.53 166 ASP A O 1
ATOM 1298 N N . GLU A 1 167 ? -22.616 -5.088 11.177 1.00 52.12 167 GLU A N 1
ATOM 1299 C CA . GLU A 1 167 ? -23.365 -5.832 10.160 1.00 52.12 167 GLU A CA 1
ATOM 1300 C C . GLU A 1 167 ? -22.656 -7.087 9.621 1.00 52.12 167 GLU A C 1
ATOM 1302 O O . GLU A 1 167 ? -23.333 -8.026 9.196 1.00 52.12 167 GLU A O 1
ATOM 1307 N N . ILE A 1 168 ? -21.317 -7.140 9.659 1.00 50.47 168 ILE A N 1
ATOM 1308 C CA . ILE A 1 168 ? -20.540 -8.310 9.198 1.00 50.47 168 ILE A CA 1
ATOM 1309 C C . ILE A 1 168 ? -20.245 -9.286 10.347 1.00 50.47 168 ILE A C 1
ATOM 1311 O O . ILE A 1 168 ? -20.182 -10.494 10.130 1.00 50.47 168 ILE A O 1
ATOM 1315 N N . LEU A 1 169 ? -20.106 -8.791 11.580 1.00 45.81 169 LEU A N 1
ATOM 1316 C CA . LEU A 1 169 ? -19.625 -9.592 12.712 1.00 45.81 169 LEU A CA 1
ATOM 1317 C C . LEU A 1 169 ? -20.723 -10.423 13.400 1.00 45.81 169 LEU A C 1
ATOM 1319 O O . LEU A 1 169 ? -20.409 -11.402 14.069 1.00 45.81 169 LEU A O 1
ATOM 1323 N N . ASN A 1 170 ? -22.003 -10.087 13.200 1.00 38.88 170 ASN A N 1
ATOM 1324 C CA . ASN A 1 170 ? -23.130 -10.743 13.878 1.00 38.88 170 ASN A CA 1
ATOM 1325 C C . ASN A 1 170 ? -23.834 -11.853 13.076 1.00 38.88 170 ASN A C 1
ATOM 1327 O O . ASN A 1 170 ? -24.852 -12.379 13.530 1.00 38.88 170 ASN A O 1
ATOM 1331 N N . ARG A 1 171 ? -23.327 -12.266 11.906 1.00 42.41 171 ARG A N 1
ATOM 1332 C CA . ARG A 1 171 ? -23.883 -13.436 11.198 1.00 42.41 171 ARG A CA 1
ATOM 1333 C C . ARG A 1 171 ? -23.160 -14.715 11.608 1.00 42.41 171 ARG A C 1
ATOM 1335 O O . ARG A 1 171 ? -22.262 -15.195 10.927 1.00 42.41 171 ARG A O 1
ATOM 1342 N N . GLY A 1 172 ? -23.587 -15.275 12.738 1.00 42.62 172 GLY A N 1
ATOM 1343 C CA . GLY A 1 172 ? -23.285 -16.656 13.096 1.00 42.62 172 GLY A CA 1
ATOM 1344 C C . GLY A 1 172 ? -23.865 -17.623 12.059 1.00 42.62 172 GLY A C 1
ATOM 1345 O O . GLY A 1 172 ? -25.068 -17.614 11.809 1.00 42.62 172 GLY A O 1
ATOM 1346 N N . GLY A 1 173 ? -23.005 -18.456 11.470 1.00 40.09 173 GLY A N 1
ATOM 1347 C CA . GLY A 1 173 ? -23.402 -19.608 10.658 1.00 40.09 173 GLY A CA 1
ATOM 1348 C C . GLY A 1 173 ? -22.732 -19.672 9.285 1.00 40.09 173 GLY A C 1
ATOM 1349 O O . GLY A 1 173 ? -23.085 -18.919 8.387 1.00 40.09 173 GLY A O 1
ATOM 1350 N N . TYR A 1 174 ? -21.857 -20.673 9.134 1.00 32.78 174 TYR A N 1
ATOM 1351 C CA . TYR A 1 174 ? -21.258 -21.199 7.898 1.00 32.78 174 TYR A CA 1
ATOM 1352 C C . TYR A 1 174 ? -20.033 -20.462 7.325 1.00 32.78 174 TYR A C 1
ATOM 1354 O O . TYR A 1 174 ? -20.116 -19.583 6.473 1.00 32.78 174 TYR A O 1
ATOM 1362 N N . PHE A 1 175 ? -18.857 -20.960 7.733 1.00 38.75 175 PHE A N 1
ATOM 1363 C CA . PHE A 1 175 ? -17.620 -20.943 6.948 1.00 38.75 175 PHE A CA 1
ATOM 1364 C C . PHE A 1 175 ? -17.859 -21.725 5.642 1.00 38.75 175 PHE A C 1
ATOM 1366 O O . PHE A 1 175 ? -17.668 -22.936 5.570 1.00 38.75 175 PHE A O 1
ATOM 1373 N N . GLY A 1 176 ? -18.349 -21.038 4.616 1.00 26.64 176 GLY A N 1
ATOM 1374 C CA . GLY A 1 176 ? -18.551 -21.580 3.280 1.00 26.64 176 GLY A CA 1
ATOM 1375 C C . GLY A 1 176 ? -18.181 -20.521 2.257 1.00 26.64 176 GLY A C 1
ATOM 1376 O O . GLY A 1 176 ? -18.877 -19.521 2.143 1.00 26.64 176 GLY A O 1
ATOM 1377 N N . ILE A 1 177 ? -17.047 -20.740 1.587 1.00 32.66 177 ILE A N 1
ATOM 1378 C CA . ILE A 1 177 ? -16.631 -20.206 0.280 1.00 32.66 177 ILE A CA 1
ATOM 1379 C C . ILE A 1 177 ? -17.334 -18.888 -0.114 1.00 32.66 177 ILE A C 1
ATOM 1381 O O . ILE A 1 177 ? -18.445 -18.879 -0.644 1.00 32.66 177 ILE A O 1
ATOM 1385 N N . LEU A 1 178 ? -16.641 -17.765 0.104 1.00 33.22 178 LEU A N 1
ATOM 1386 C CA . LEU A 1 178 ? -17.037 -16.412 -0.308 1.00 33.22 178 LEU A CA 1
ATOM 1387 C C . LEU A 1 178 ? -16.988 -16.239 -1.841 1.00 33.22 178 LEU A C 1
ATOM 1389 O O . LEU A 1 178 ? -16.225 -15.421 -2.348 1.00 33.22 178 LEU A O 1
ATOM 1393 N N . THR A 1 179 ? -17.775 -16.999 -2.606 1.00 33.84 179 THR A N 1
ATOM 1394 C CA . THR A 1 179 ? -17.849 -16.828 -4.068 1.00 33.84 179 THR A CA 1
ATOM 1395 C C . THR A 1 179 ? -19.128 -16.185 -4.575 1.00 33.84 179 THR A C 1
ATOM 1397 O O . THR A 1 179 ? -19.176 -15.937 -5.768 1.00 33.84 179 THR A O 1
ATOM 1400 N N . ASN A 1 180 ? -20.142 -15.868 -3.758 1.00 32.62 180 ASN A N 1
ATOM 1401 C CA . ASN A 1 180 ? -21.338 -15.175 -4.274 1.00 32.62 180 ASN A CA 1
ATOM 1402 C C . ASN A 1 180 ? -22.225 -14.545 -3.186 1.00 32.62 180 ASN A C 1
ATOM 1404 O O . ASN A 1 180 ? -23.354 -14.978 -2.968 1.00 32.62 180 ASN A O 1
ATOM 1408 N N . MET A 1 181 ? -21.759 -13.484 -2.525 1.00 25.33 181 MET A N 1
ATOM 1409 C CA . MET A 1 181 ? -22.663 -12.594 -1.783 1.00 25.33 181 MET A CA 1
ATOM 1410 C C . MET A 1 181 ? -22.398 -11.137 -2.171 1.00 25.33 181 MET A C 1
ATOM 1412 O O . MET A 1 181 ? -21.234 -10.736 -2.250 1.00 25.33 181 MET A O 1
ATOM 1416 N N . PRO A 1 182 ? -23.447 -10.331 -2.422 1.00 28.20 182 PRO A N 1
ATOM 1417 C CA . PRO A 1 182 ? -23.284 -8.920 -2.715 1.00 28.20 182 PRO A CA 1
ATOM 1418 C C . PRO A 1 182 ? -22.784 -8.238 -1.444 1.00 28.20 182 PRO A C 1
ATOM 1420 O O . PRO A 1 182 ? -23.548 -8.050 -0.496 1.00 28.20 182 PRO A O 1
ATOM 1423 N N . LEU A 1 183 ? -21.497 -7.886 -1.423 1.00 31.17 183 LEU A N 1
ATOM 1424 C CA . LEU A 1 183 ? -20.903 -7.015 -0.415 1.00 31.17 183 LEU A CA 1
ATOM 1425 C C . LEU A 1 183 ? -21.759 -5.739 -0.336 1.00 31.17 183 LEU A C 1
ATOM 1427 O O . LEU A 1 183 ? -21.657 -4.855 -1.187 1.00 31.17 183 LEU A O 1
ATOM 1431 N N . HIS A 1 184 ? -22.637 -5.646 0.663 1.00 28.84 184 HIS A N 1
ATOM 1432 C CA . HIS A 1 184 ? -23.334 -4.405 0.980 1.00 28.84 184 HIS A CA 1
ATOM 1433 C C . HIS A 1 184 ? -22.341 -3.500 1.705 1.00 28.84 184 HIS A C 1
ATOM 1435 O O . HIS A 1 184 ? -22.30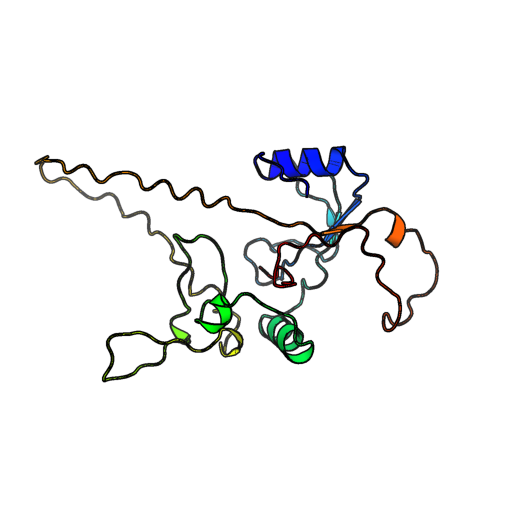4 -3.407 2.927 1.00 28.84 184 HIS A O 1
ATOM 1441 N N . ILE A 1 185 ? -21.469 -2.876 0.912 1.00 34.53 185 ILE A N 1
ATOM 1442 C CA . ILE A 1 185 ? -20.539 -1.851 1.367 1.00 34.53 185 ILE A CA 1
ATOM 1443 C C . ILE A 1 185 ? -21.378 -0.618 1.681 1.00 34.53 185 ILE A C 1
ATOM 1445 O O . ILE A 1 185 ? -21.888 0.041 0.776 1.00 34.53 185 ILE A O 1
ATOM 1449 N N . HIS A 1 186 ? -21.517 -0.287 2.962 1.00 30.77 186 HIS A N 1
ATOM 1450 C CA . HIS A 1 186 ? -22.365 0.825 3.389 1.00 30.77 186 HIS A CA 1
ATOM 1451 C C . HIS A 1 186 ? -21.872 2.209 2.935 1.00 30.77 186 HIS A C 1
ATOM 1453 O O . HIS A 1 186 ? -22.621 3.172 3.082 1.00 30.77 186 HIS A O 1
ATOM 1459 N N . LYS A 1 187 ? -20.661 2.322 2.362 1.00 31.11 187 LYS A N 1
ATOM 1460 C CA . LYS A 1 187 ? -20.171 3.488 1.603 1.00 31.11 187 LYS A CA 1
ATOM 1461 C C . LYS A 1 187 ? -18.843 3.170 0.902 1.00 31.11 187 LYS A C 1
ATOM 1463 O O . LYS A 1 187 ? -17.799 3.106 1.541 1.00 31.11 187 LYS A O 1
ATOM 1468 N N . VAL A 1 188 ? -18.872 3.035 -0.424 1.00 31.75 188 VAL A N 1
ATOM 1469 C CA . VAL A 1 188 ? -17.685 3.230 -1.274 1.00 31.75 188 VAL A CA 1
ATOM 1470 C C . VAL A 1 188 ? -17.651 4.713 -1.622 1.00 31.75 188 VAL A C 1
ATOM 1472 O O . VAL A 1 188 ? -18.540 5.201 -2.318 1.00 31.75 188 VAL A O 1
ATOM 1475 N N . TRP A 1 189 ? -16.669 5.458 -1.120 1.00 30.19 189 TRP A N 1
ATOM 1476 C CA . TRP A 1 189 ? -16.509 6.861 -1.501 1.00 30.19 189 TRP A CA 1
ATOM 1477 C C . TRP A 1 189 ? -15.677 6.958 -2.780 1.00 30.19 189 TRP A C 1
ATOM 1479 O O . TRP A 1 189 ? -14.542 6.498 -2.838 1.00 30.19 189 TRP A O 1
ATOM 1489 N N . HIS A 1 190 ? -16.276 7.548 -3.813 1.00 25.64 190 HIS A N 1
ATOM 1490 C CA . HIS A 1 190 ? -15.684 7.755 -5.129 1.00 25.64 190 HIS A CA 1
ATOM 1491 C C . HIS A 1 190 ? -15.447 9.254 -5.343 1.00 25.64 190 HIS A C 1
ATOM 1493 O O . HIS A 1 190 ? -16.368 10.059 -5.213 1.00 25.64 190 HIS A O 1
ATOM 1499 N N . SER A 1 191 ? -14.228 9.622 -5.726 1.00 26.27 191 SER A N 1
ATOM 1500 C CA . SER A 1 191 ? -13.996 10.770 -6.602 1.00 26.27 191 SER A CA 1
ATOM 1501 C C . SER A 1 191 ? -13.935 10.238 -8.031 1.00 26.27 191 SER A C 1
ATOM 1503 O O . SER A 1 191 ? -13.544 9.092 -8.243 1.00 26.27 191 SER A O 1
ATOM 1505 N N . ARG A 1 192 ? -14.376 11.035 -9.008 1.00 29.58 192 ARG A N 1
ATOM 1506 C CA . ARG A 1 192 ? -14.421 10.673 -10.430 1.00 29.58 192 ARG A CA 1
ATOM 1507 C C . ARG A 1 192 ? -13.118 9.996 -10.880 1.00 29.58 192 ARG A C 1
ATOM 1509 O O . ARG A 1 192 ? -12.113 10.664 -11.075 1.00 29.58 192 ARG A O 1
ATOM 1516 N N . GLY A 1 193 ? -13.196 8.688 -11.124 1.00 30.39 193 GLY A N 1
ATOM 1517 C CA . GLY A 1 193 ? -12.150 7.911 -11.776 1.00 30.39 193 GLY A CA 1
ATOM 1518 C C . GLY A 1 193 ? -11.271 7.136 -10.796 1.00 30.39 193 GLY A C 1
ATOM 1519 O O . GLY A 1 193 ? -10.513 7.713 -10.037 1.00 30.39 193 GLY A O 1
ATOM 1520 N N . GLN A 1 194 ? -11.308 5.810 -10.948 1.00 26.67 194 GLN A N 1
ATOM 1521 C CA . GLN A 1 194 ? -10.386 4.813 -10.389 1.00 26.67 194 GLN A CA 1
ATOM 1522 C C . GLN A 1 194 ? -10.724 4.295 -8.983 1.00 26.67 194 GLN A C 1
ATOM 1524 O O . GLN A 1 194 ? -10.385 4.866 -7.959 1.00 26.67 194 GLN A O 1
ATOM 1529 N N . VAL A 1 195 ? -11.382 3.126 -8.972 1.00 25.25 195 VAL A N 1
ATOM 1530 C CA . VAL A 1 195 ? -11.376 2.193 -7.839 1.00 25.25 195 VAL A CA 1
ATOM 1531 C C . VAL A 1 195 ? -9.945 1.677 -7.725 1.00 25.25 195 VAL A C 1
ATOM 1533 O O . VAL A 1 195 ? -9.565 0.792 -8.485 1.00 25.25 195 VAL A O 1
ATOM 1536 N N . GLY A 1 196 ? -9.151 2.287 -6.851 1.00 25.92 196 GLY A N 1
ATOM 1537 C CA . GLY A 1 196 ? -7.849 1.781 -6.442 1.00 25.92 196 GLY A CA 1
ATOM 1538 C C . GLY A 1 196 ? -7.974 1.210 -5.040 1.00 25.92 196 GLY A C 1
ATOM 1539 O O . GLY A 1 196 ? -8.320 1.932 -4.106 1.00 25.92 196 GLY A O 1
ATOM 1540 N N . VAL A 1 197 ? -7.712 -0.085 -4.886 1.00 28.62 197 VAL A N 1
ATOM 1541 C CA . VAL A 1 197 ? -7.385 -0.642 -3.572 1.00 28.62 197 VAL A CA 1
ATOM 1542 C C . VAL A 1 197 ? -6.093 0.049 -3.145 1.00 28.62 197 VAL A C 1
ATOM 1544 O O . VAL A 1 197 ? -5.098 -0.021 -3.866 1.00 28.62 197 VAL A O 1
ATOM 1547 N N . CYS A 1 198 ? -6.117 0.767 -2.021 1.00 29.00 198 CYS A N 1
ATOM 1548 C CA . CYS A 1 198 ? -4.903 1.316 -1.430 1.00 29.00 198 CYS A CA 1
ATOM 1549 C C . CYS A 1 198 ? -4.117 0.146 -0.832 1.00 29.00 198 CYS A C 1
ATOM 1551 O O . CYS A 1 198 ? -4.284 -0.212 0.332 1.00 29.00 198 CYS A O 1
ATOM 1553 N N . VAL A 1 199 ? -3.336 -0.512 -1.682 1.00 28.39 199 VAL A N 1
ATOM 1554 C CA . VAL A 1 199 ? -2.175 -1.282 -1.256 1.00 28.39 199 VAL A CA 1
ATOM 1555 C C . VAL A 1 199 ? -1.069 -0.242 -1.084 1.00 28.39 199 VAL A C 1
ATOM 1557 O O . VAL A 1 199 ? -0.816 0.514 -2.028 1.00 28.39 199 VAL A O 1
ATOM 1560 N N . MET A 1 200 ? -0.531 -0.109 0.134 1.00 32.44 200 MET A N 1
ATOM 1561 C CA . MET A 1 200 ? 0.595 0.802 0.397 1.00 32.44 200 MET A CA 1
ATOM 1562 C C . MET A 1 200 ? 1.823 0.420 -0.428 1.00 32.44 200 MET A C 1
ATOM 1564 O O . MET A 1 200 ? 1.999 -0.794 -0.674 1.00 32.44 200 MET A O 1
#

Foldseek 3Di:
DDDDPDPPQVSVVVVVVVDQFAEWEDLAECLDPPCVPDDQWDWDDPPGPTHIYHHPCHHPFLLNVVCCCVVVVADADCVQQQQQLDDDDPVFFDHQPVQWDDDPPDPDTGGHGNSPPPDSNCSCVRGHDPDPDPDDDDDDDDDDDDDDDPPPPPPDDDDDIQTDHPVVVPDPDDPDDPPDDPPPRVDDDDDPDHPHDPND

InterPro domains:
  IPR002500 Phosphoadenosine phosphosulphate reductase domain [PF01507] (13-95)
  IPR014729 Rossmann-like alpha/beta/alpha sandwich fold [G3DSA:3.40.50.620] (3-131)

Radius of gyration: 21.74 Å; chains: 1; bounding box: 58×60×51 Å

Secondary structure (DSSP, 8-state):
-----S-HHHHHHHHHHHS---EEE----TTSTT-TT--SEEEPPTTSPP-EEE-TTTT--HHHHHHHHHHTT----TTGGGT-SS---TTTB---GGGEE--TT-SSPEE--GGG-S-GGGTTTTB-----------------------------------EE-HHHHT--S-----SS-----S-----SS-------